Protein AF-0000000072263851 (afdb_homodimer)

Organism: Brucella abortus (strain 2308) (NCBI:txid359391)

pLDDT: mean 87.42, std 15.93, range [26.53, 98.5]

Sequence (324 aa):
MTTSDNEFPESELPENELNAAFTMGLSTAARKMRNLFDSRVRERGLTLARARVLLLLAQQRDWNQRELADALEIEHPSVVRLLDGLEKQGMIVRASVEGDRRAKRIELTEEAQAQVRQLGEITRTIRQEMLENIDRQSLETTLKVFHAISRKVEKALNGQDGMTTSDNEFPESELPENELNAAFTMGLSTAARKMRNLFDSRVRERGLTLARARVLLLLAQQRDWNQRELADALEIEHPSVVRLLDGLEKQGMIVRASVEGDRRAKRIELTEEAQAQVRQLGEITRTIRQEMLENIDRQSLETTLKVFHAISRKVEKALNGQDG

Nearest PDB structures (foldseek):
  7kfq-assembly1_A  TM=8.440E-01  e=1.028E-07  Variovorax paradoxus
  4zzl-assembly1_B  TM=8.933E-01  e=7.380E-07  Pseudomonas aeruginosa
  3vod-assembly1_A  TM=7.871E-01  e=2.929E-07  Escherichia coli K-12
  3voe-assembly1_B  TM=7.911E-01  e=3.313E-07  Escherichia coli K-12
  6pcp-assembly2_C  TM=8.462E-01  e=8.878E-07  Bordetella pertussis

Radius of gyration: 23.56 Å; Cα contacts (8 Å, |Δi|>4): 308; chains: 2; bounding box: 69×80×53 Å

Solvent-accessible surface area (backbone atoms only — not comparable to full-atom values): 18061 Å² total; per-residue (Å²): 132,80,78,74,75,76,68,70,68,85,70,72,64,53,67,70,56,44,47,50,52,37,54,51,33,42,44,49,29,32,48,47,52,49,51,52,49,35,60,59,40,42,77,71,76,36,53,58,72,55,47,53,53,47,55,56,56,66,40,98,60,90,35,34,70,66,55,49,15,61,75,69,69,49,54,64,72,57,44,50,52,50,48,53,52,37,35,76,70,52,35,34,46,80,38,71,34,88,96,31,80,83,40,48,34,54,40,68,27,80,80,28,46,62,56,43,51,51,50,51,50,52,53,50,50,52,46,50,63,48,49,55,94,56,56,67,67,57,51,53,50,34,39,52,50,26,51,53,34,40,53,46,46,49,48,58,63,53,58,65,77,104,133,81,78,76,73,75,68,69,66,85,72,73,66,53,67,71,55,44,47,48,52,36,56,50,32,43,46,50,28,31,49,46,52,49,51,52,51,35,61,60,39,41,77,71,76,37,52,58,72,54,46,52,51,47,55,57,54,67,40,98,60,91,36,34,71,65,57,49,14,59,76,67,68,50,55,64,72,58,43,50,53,50,48,54,53,37,37,75,70,52,36,35,46,78,37,71,34,87,96,31,82,85,41,50,33,55,39,69,26,79,78,27,46,63,57,45,51,51,49,50,50,51,54,50,50,51,43,50,64,49,50,55,94,56,57,66,68,55,51,52,51,34,38,52,49,26,52,52,34,41,52,44,45,50,48,59,65,53,56,66,77,105

Secondary structure (DSSP, 8-state):
--------------HHHHHHHHHHHHHHHHHHHHHHHHHHHHTTT--HHHHHHHHHHTSSS-B-HHHHHHHHT--HHHHHHHHHHHHHTTSEEEEEETTEEEEEEEEE-HHHHHHHHHHHHHHHHHHHHHTTT--HHHHHHHHHHHHHHHHHHHHHHHTT--/--------------HHHHHHHHHHHHHHHHHHHHHHHHHHHHTTT--HHHHHHHHHHTSSS-B-HHHHHHHHT--HHHHHHHHHHHHHTTSEEEEEETTEEEEEEEEE-HHHHHHHHHHHHHHHHHHHHHTTT--HHHHHHHHHHHHHHHHHHHHHHHGGG-

Structure (mmCIF, N/CA/C/O backbone):
data_AF-0000000072263851-model_v1
#
loop_
_entity.id
_entity.type
_entity.pdbx_description
1 polymer 'Bacterial regulatory protein, MarR family'
#
loop_
_atom_site.group_PDB
_atom_site.id
_atom_site.type_symbol
_atom_site.label_atom_id
_atom_site.label_alt_id
_atom_site.label_comp_id
_atom_site.label_asym_id
_atom_site.label_entity_id
_atom_site.label_seq_id
_atom_site.pdbx_PDB_ins_code
_atom_site.Cartn_x
_atom_site.Cartn_y
_atom_site.Cartn_z
_atom_site.occupancy
_atom_site.B_iso_or_equiv
_atom_site.auth_seq_id
_atom_site.auth_comp_id
_atom_site.auth_asym_id
_atom_site.auth_atom_id
_atom_site.pdbx_PDB_model_num
ATOM 1 N N . MET A 1 1 ? 49.344 -24.391 6.961 1 29.05 1 MET A N 1
ATOM 2 C CA . MET A 1 1 ? 48.031 -24.984 6.711 1 29.05 1 MET A CA 1
ATOM 3 C C . MET A 1 1 ? 47.031 -23.938 6.258 1 29.05 1 MET A C 1
ATOM 5 O O . MET A 1 1 ? 46.812 -22.938 6.941 1 29.05 1 MET A O 1
ATOM 9 N N . THR A 1 2 ? 46.812 -23.625 4.945 1 32.88 2 THR A N 1
ATOM 10 C CA . THR A 1 2 ? 46.25 -22.484 4.219 1 32.88 2 THR A CA 1
ATOM 11 C C . THR A 1 2 ? 44.75 -22.344 4.488 1 32.88 2 THR A C 1
ATOM 13 O O . THR A 1 2 ? 44 -23.266 4.238 1 32.88 2 THR A O 1
ATOM 16 N N . THR A 1 3 ? 44.375 -21.688 5.641 1 35.84 3 THR A N 1
ATOM 17 C CA . THR A 1 3 ? 43 -21.484 6.059 1 35.84 3 THR A CA 1
ATOM 18 C C . THR A 1 3 ? 42.125 -21.047 4.875 1 35.84 3 THR A C 1
ATOM 20 O O . THR A 1 3 ? 42.344 -20 4.273 1 35.84 3 THR A O 1
ATOM 23 N N . SER A 1 4 ? 41.844 -21.938 3.932 1 34.06 4 SER A N 1
ATOM 24 C CA . SER A 1 4 ? 41.062 -21.703 2.738 1 34.06 4 SER A CA 1
ATOM 25 C C . SER A 1 4 ? 39.75 -21.016 3.088 1 34.06 4 SER A C 1
ATOM 27 O O . SER A 1 4 ? 38.906 -21.578 3.791 1 34.06 4 SER A O 1
ATOM 29 N N . ASP A 1 5 ? 39.812 -19.703 3.541 1 36.06 5 ASP A N 1
ATOM 30 C CA . ASP A 1 5 ? 38.656 -18.828 3.766 1 36.06 5 ASP A CA 1
ATOM 31 C C . ASP A 1 5 ? 37.594 -19.031 2.686 1 36.06 5 ASP A C 1
ATOM 33 O O . ASP A 1 5 ? 37.75 -18.594 1.548 1 36.06 5 ASP A O 1
ATOM 37 N N . ASN A 1 6 ? 37.094 -20.172 2.395 1 36.22 6 ASN A N 1
ATOM 38 C CA . ASN A 1 6 ? 35.969 -20.469 1.507 1 36.22 6 ASN A CA 1
ATOM 39 C C . ASN A 1 6 ? 34.875 -19.391 1.606 1 36.22 6 ASN A C 1
ATOM 41 O O . ASN A 1 6 ? 34.031 -19.438 2.514 1 36.22 6 ASN A O 1
ATOM 45 N N . GLU A 1 7 ? 35.219 -18.047 1.585 1 37.12 7 GLU A N 1
ATOM 46 C CA . GLU A 1 7 ? 34.281 -16.953 1.463 1 37.12 7 GLU A CA 1
ATOM 47 C C . GLU A 1 7 ? 33.156 -17.297 0.49 1 37.12 7 GLU A C 1
ATOM 49 O O . GLU A 1 7 ? 33.375 -17.328 -0.723 1 37.12 7 GLU A O 1
ATOM 54 N N . PHE A 1 8 ? 32.438 -18.266 0.677 1 41.06 8 PHE A N 1
ATOM 55 C CA . PHE A 1 8 ? 31.203 -18.391 -0.113 1 41.06 8 PHE A CA 1
ATOM 56 C C . PHE A 1 8 ? 30.688 -17.016 -0.524 1 41.06 8 PHE A C 1
ATOM 58 O O . PHE A 1 8 ? 30.516 -16.125 0.319 1 41.06 8 PHE A O 1
ATOM 65 N N . PRO A 1 9 ? 30.984 -16.375 -1.615 1 43.09 9 PRO A N 1
ATOM 66 C CA . PRO A 1 9 ? 30.625 -15.016 -2.031 1 43.09 9 PRO A CA 1
ATOM 67 C C . PRO A 1 9 ? 29.219 -14.617 -1.597 1 43.09 9 PRO A C 1
ATOM 69 O O . PRO A 1 9 ? 28.344 -15.477 -1.453 1 43.09 9 PRO A O 1
ATOM 72 N N . GLU A 1 10 ? 28.891 -13.953 -0.515 1 46.69 10 GLU A N 1
ATOM 73 C CA . GLU A 1 10 ? 27.578 -13.422 -0.163 1 46.69 10 GLU A CA 1
ATOM 74 C C . GLU A 1 10 ? 26.672 -13.344 -1.386 1 46.69 10 GLU A C 1
ATOM 76 O O . GLU A 1 10 ? 26.844 -12.477 -2.242 1 46.69 10 GLU A O 1
ATOM 81 N N . SER A 1 11 ? 26.406 -14.367 -2.189 1 56.19 11 SER A N 1
ATOM 82 C CA . SER A 1 11 ? 25.812 -14.648 -3.498 1 56.19 11 SER A CA 1
ATOM 83 C C . SER A 1 11 ? 24.672 -13.695 -3.805 1 56.19 11 SER A C 1
ATOM 85 O O . SER A 1 11 ? 23.75 -13.547 -2.998 1 56.19 11 SER A O 1
ATOM 87 N N . GLU A 1 12 ? 24.969 -12.609 -4.496 1 75 12 GLU A N 1
ATOM 88 C CA . GLU A 1 12 ? 24.078 -11.57 -4.992 1 75 12 GLU A CA 1
ATOM 89 C C . GLU A 1 12 ? 22.797 -12.164 -5.57 1 75 12 GLU A C 1
ATOM 91 O O . GLU A 1 12 ? 22.844 -13.102 -6.367 1 75 12 GLU A O 1
ATOM 96 N N . LEU A 1 13 ? 21.703 -11.953 -4.91 1 81.81 13 LEU A N 1
ATOM 97 C CA . LEU A 1 13 ? 20.422 -12.383 -5.453 1 81.81 13 LEU A CA 1
ATOM 98 C C . LEU A 1 13 ? 20.344 -12.117 -6.953 1 81.81 13 LEU A C 1
ATOM 100 O O . LEU A 1 13 ? 20.734 -11.039 -7.414 1 81.81 13 LEU A O 1
ATOM 104 N N . PRO A 1 14 ? 19.984 -13.188 -7.613 1 91 14 PRO A N 1
ATOM 105 C CA . PRO A 1 14 ? 19.672 -12.898 -9.016 1 91 14 PRO A CA 1
ATOM 106 C C . PRO A 1 14 ? 18.734 -11.711 -9.18 1 91 14 PRO A C 1
ATOM 108 O O . PRO A 1 14 ? 17.906 -11.438 -8.305 1 91 14 PRO A O 1
ATOM 111 N N . GLU A 1 15 ? 18.938 -11.016 -10.273 1 92.5 15 GLU A N 1
ATOM 112 C CA . GLU A 1 15 ? 18.188 -9.789 -10.523 1 92.5 15 GLU A CA 1
ATOM 113 C C . GLU A 1 15 ? 16.688 -10.008 -10.359 1 92.5 15 GLU A C 1
ATOM 115 O O . GLU A 1 15 ? 16 -9.211 -9.719 1 92.5 15 GLU A O 1
ATOM 120 N N . ASN A 1 16 ? 16.203 -11.062 -10.93 1 90.75 16 ASN A N 1
ATOM 121 C CA . ASN A 1 16 ? 14.773 -11.359 -10.852 1 90.75 16 ASN A CA 1
ATOM 122 C C . ASN A 1 16 ? 14.32 -11.586 -9.414 1 90.75 16 ASN A C 1
ATOM 124 O O . ASN A 1 16 ? 13.211 -11.203 -9.039 1 90.75 16 ASN A O 1
ATOM 128 N N . GLU A 1 17 ? 15.148 -12.219 -8.672 1 91.38 17 GLU A N 1
ATOM 129 C CA . GLU A 1 17 ? 14.828 -12.461 -7.27 1 91.38 17 GLU A CA 1
ATOM 130 C C . GLU A 1 17 ? 14.875 -11.164 -6.461 1 91.38 17 GLU A C 1
ATOM 132 O O . GLU A 1 17 ? 14.047 -10.953 -5.566 1 91.38 17 GLU A O 1
ATOM 137 N N . LEU A 1 18 ? 15.898 -10.344 -6.801 1 94.69 18 LEU A N 1
ATOM 138 C CA . LEU A 1 18 ? 15.984 -9.047 -6.137 1 94.69 18 LEU A CA 1
ATOM 139 C C . LEU A 1 18 ? 14.766 -8.188 -6.453 1 94.69 18 LEU A C 1
ATOM 141 O O . LEU A 1 18 ? 14.195 -7.559 -5.559 1 94.69 18 LEU A O 1
ATOM 145 N N . ASN A 1 19 ? 14.32 -8.219 -7.719 1 95.69 19 ASN A N 1
ATOM 146 C CA . ASN A 1 19 ? 13.141 -7.465 -8.125 1 95.69 19 ASN A CA 1
ATOM 147 C C . ASN A 1 19 ? 11.898 -7.938 -7.379 1 95.69 19 ASN A C 1
ATOM 149 O O . ASN A 1 19 ? 11.078 -7.121 -6.949 1 95.69 19 ASN A O 1
ATOM 153 N N . ALA A 1 20 ? 11.836 -9.234 -7.207 1 91.44 20 ALA A N 1
ATOM 154 C CA . ALA A 1 20 ? 10.688 -9.812 -6.504 1 91.44 20 ALA A CA 1
ATOM 155 C C . ALA A 1 20 ? 10.711 -9.43 -5.027 1 91.44 20 ALA A C 1
ATOM 157 O O . ALA A 1 20 ? 9.68 -9.039 -4.469 1 91.44 20 ALA A O 1
ATOM 158 N N . ALA A 1 21 ? 11.859 -9.578 -4.449 1 91.62 21 ALA A N 1
ATOM 159 C CA . ALA A 1 21 ? 12.008 -9.211 -3.043 1 91.62 21 ALA A CA 1
ATOM 160 C C . ALA A 1 21 ? 11.688 -7.734 -2.822 1 91.62 21 ALA A C 1
ATOM 162 O O . ALA A 1 21 ? 11.047 -7.371 -1.831 1 91.62 21 ALA A O 1
ATOM 163 N N . PHE A 1 22 ? 12.117 -6.953 -3.77 1 96.44 22 PHE A N 1
ATOM 164 C CA . PHE A 1 22 ? 11.898 -5.512 -3.682 1 96.44 22 PHE A CA 1
ATOM 165 C C . PHE A 1 22 ? 10.414 -5.18 -3.709 1 96.44 22 PHE A C 1
ATOM 167 O O . PHE A 1 22 ? 9.922 -4.457 -2.844 1 96.44 22 PHE A O 1
ATOM 174 N N . THR A 1 23 ? 9.68 -5.688 -4.664 1 95.25 23 THR A N 1
ATOM 175 C CA . THR A 1 23 ? 8.266 -5.355 -4.816 1 95.25 23 THR A CA 1
ATOM 176 C C . THR A 1 23 ? 7.453 -5.906 -3.65 1 95.25 23 THR A C 1
ATOM 178 O O . THR A 1 23 ? 6.512 -5.262 -3.182 1 95.25 23 THR A O 1
ATOM 181 N N . MET A 1 24 ? 7.859 -7.059 -3.162 1 90.19 24 MET A N 1
ATOM 182 C CA . MET A 1 24 ? 7.219 -7.602 -1.968 1 90.19 24 MET A CA 1
ATOM 183 C C . MET A 1 24 ? 7.504 -6.727 -0.751 1 90.19 24 MET A C 1
ATOM 185 O O . MET A 1 24 ? 6.605 -6.441 0.04 1 90.19 24 MET A O 1
ATOM 189 N 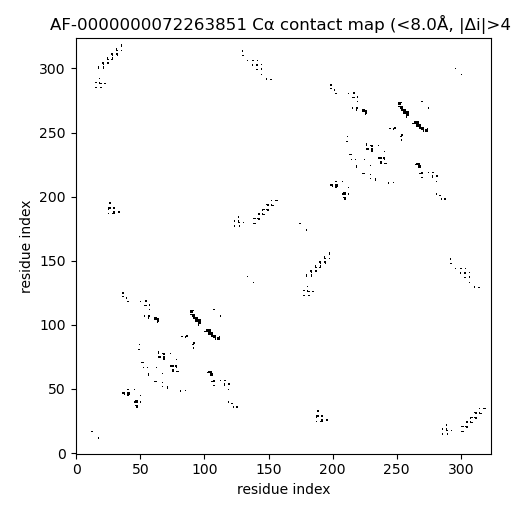N . GLY A 1 25 ? 8.75 -6.309 -0.614 1 94.06 25 GLY A N 1
ATOM 190 C CA . GLY A 1 25 ? 9.133 -5.426 0.477 1 94.06 25 GLY A CA 1
ATOM 191 C C . GLY A 1 25 ? 8.391 -4.102 0.458 1 94.06 25 GLY A C 1
ATOM 192 O O . GLY A 1 25 ? 7.945 -3.617 1.501 1 94.06 25 GLY A O 1
ATOM 193 N N . LEU A 1 26 ? 8.25 -3.533 -0.735 1 97.25 26 LEU A N 1
ATOM 194 C CA . LEU A 1 26 ? 7.52 -2.281 -0.918 1 97.25 26 LEU A CA 1
ATOM 195 C C . LEU A 1 26 ? 6.078 -2.42 -0.446 1 97.25 26 LEU A C 1
ATOM 197 O O . LEU A 1 26 ? 5.605 -1.62 0.366 1 97.25 26 LEU A O 1
ATOM 201 N N . SER A 1 27 ? 5.406 -3.416 -0.896 1 94.56 27 SER A N 1
ATOM 202 C CA . SER A 1 27 ? 4 -3.629 -0.569 1 94.56 27 SER A CA 1
ATOM 203 C C . SER A 1 27 ? 3.814 -3.916 0.917 1 94.56 27 SER A C 1
ATOM 205 O O . SER A 1 27 ? 2.887 -3.4 1.544 1 94.56 27 SER A O 1
ATOM 207 N N . THR A 1 28 ? 4.703 -4.727 1.461 1 92.25 28 THR A N 1
ATOM 208 C CA . THR A 1 28 ? 4.609 -5.102 2.867 1 92.25 28 THR A CA 1
ATOM 209 C C . THR A 1 28 ? 4.848 -3.893 3.768 1 92.25 28 THR A C 1
ATOM 211 O O . THR A 1 28 ? 4.07 -3.633 4.688 1 92.25 28 THR A O 1
ATOM 214 N N . ALA A 1 29 ? 5.914 -3.145 3.494 1 96.5 29 ALA A N 1
ATOM 215 C CA . ALA A 1 29 ? 6.234 -1.974 4.305 1 96.5 29 ALA A CA 1
ATOM 216 C C . ALA A 1 29 ? 5.105 -0.945 4.254 1 96.5 29 ALA A C 1
ATOM 218 O O . ALA A 1 29 ? 4.719 -0.385 5.281 1 96.5 29 ALA A O 1
ATOM 219 N N . ALA A 1 30 ? 4.605 -0.732 3.061 1 96.31 30 ALA A N 1
ATOM 220 C CA . ALA A 1 30 ? 3.518 0.23 2.9 1 96.31 30 ALA A CA 1
ATOM 221 C C . ALA A 1 30 ? 2.275 -0.215 3.666 1 96.31 30 ALA A C 1
ATOM 223 O O . ALA A 1 30 ? 1.619 0.597 4.32 1 96.31 30 ALA A O 1
ATOM 224 N N . ARG A 1 31 ? 1.943 -1.452 3.57 1 92.56 31 ARG A N 1
ATOM 225 C CA . ARG A 1 31 ? 0.779 -1.991 4.266 1 92.56 31 ARG A CA 1
ATOM 226 C C . ARG A 1 31 ? 0.951 -1.896 5.777 1 92.56 31 ARG A C 1
ATOM 228 O O . ARG A 1 31 ? 0.036 -1.472 6.488 1 92.56 31 ARG A O 1
ATOM 235 N N . LYS A 1 32 ? 2.078 -2.33 6.254 1 93.31 32 LYS A N 1
ATOM 236 C CA . LYS A 1 32 ? 2.338 -2.303 7.691 1 93.31 32 LYS A CA 1
ATOM 237 C C . LYS A 1 32 ? 2.297 -0.877 8.234 1 93.31 32 LYS A C 1
ATOM 239 O O . LYS A 1 32 ? 1.705 -0.623 9.281 1 93.31 32 LYS A O 1
ATOM 244 N N . MET A 1 33 ? 2.9 0.054 7.52 1 95.5 33 MET A N 1
ATOM 245 C CA . MET A 1 33 ? 2.848 1.459 7.914 1 95.5 33 MET A CA 1
ATOM 246 C C . MET A 1 33 ? 1.41 1.965 7.938 1 95.5 33 MET A C 1
ATOM 248 O O . MET A 1 33 ? 1.004 2.654 8.875 1 95.5 33 MET A O 1
ATOM 252 N N . ARG A 1 34 ? 0.698 1.635 6.922 1 93.44 34 ARG A N 1
ATOM 253 C CA . ARG A 1 34 ? -0.706 2.023 6.84 1 93.44 34 ARG A CA 1
ATOM 254 C C . ARG A 1 34 ? -1.494 1.479 8.023 1 93.44 34 ARG A C 1
ATOM 256 O O . ARG A 1 34 ? -2.281 2.203 8.641 1 93.44 34 ARG A O 1
ATOM 263 N N . ASN A 1 35 ? -1.295 0.218 8.328 1 91.62 35 ASN A N 1
ATOM 264 C CA . ASN A 1 35 ? -1.992 -0.411 9.445 1 91.62 35 ASN A CA 1
ATOM 265 C C . ASN A 1 35 ? -1.641 0.253 10.773 1 91.62 35 ASN A C 1
ATOM 267 O O . ASN A 1 35 ? -2.504 0.427 11.633 1 91.62 35 ASN A O 1
ATOM 271 N N . LEU A 1 36 ? -0.403 0.577 10.914 1 94 36 LEU A N 1
ATOM 272 C CA . LEU A 1 36 ? 0.03 1.25 12.133 1 94 36 LEU A CA 1
ATOM 273 C C . LEU A 1 36 ? -0.632 2.619 12.258 1 94 36 LEU A C 1
ATOM 275 O O . LEU A 1 36 ? -1.17 2.955 13.312 1 94 36 LEU A O 1
ATOM 279 N N . PHE A 1 37 ? -0.622 3.379 11.188 1 94 37 PHE A N 1
ATOM 280 C CA . PHE A 1 37 ? -1.281 4.68 11.195 1 94 37 PHE A CA 1
ATOM 281 C C . PHE A 1 37 ? -2.77 4.527 11.492 1 94 37 PHE A C 1
ATOM 283 O O . PHE A 1 37 ? -3.32 5.262 12.32 1 94 37 PHE A O 1
ATOM 290 N N . ASP A 1 38 ? -3.377 3.613 10.875 1 93.06 38 ASP A N 1
ATOM 291 C CA . ASP A 1 38 ? -4.801 3.354 11.07 1 93.06 38 ASP A CA 1
ATOM 292 C C . ASP A 1 38 ? -5.105 3.039 12.531 1 93.06 38 ASP A C 1
ATOM 294 O O . ASP A 1 38 ? -6.055 3.58 13.102 1 93.06 38 ASP A O 1
ATOM 298 N N . SER A 1 39 ? -4.328 2.213 13.102 1 91.56 39 SER A N 1
ATOM 299 C CA . SER A 1 39 ? -4.539 1.827 14.5 1 91.56 39 SER A CA 1
ATOM 300 C C . SER A 1 39 ? -4.469 3.039 15.422 1 91.56 39 SER A C 1
ATOM 302 O O . SER A 1 39 ? -5.234 3.135 16.391 1 91.56 39 SER A O 1
ATOM 304 N N . ARG A 1 40 ? -3.6 3.998 15.094 1 91.19 40 ARG A N 1
ATOM 305 C CA . ARG A 1 40 ? -3.406 5.164 15.953 1 91.19 40 ARG A CA 1
ATOM 306 C C . ARG A 1 40 ? -4.516 6.188 15.742 1 91.19 40 ARG A C 1
ATOM 308 O O . ARG A 1 40 ? -4.965 6.828 16.688 1 91.19 40 ARG A O 1
ATOM 315 N N . VAL A 1 41 ? -4.938 6.305 14.492 1 90.12 41 VAL A N 1
ATOM 316 C CA . VAL A 1 41 ? -5.945 7.316 14.203 1 90.12 41 VAL A CA 1
ATOM 317 C C . VAL A 1 41 ? -7.32 6.832 14.656 1 90.12 41 VAL A C 1
ATOM 319 O O . VAL A 1 41 ? -8.18 7.637 15.031 1 90.12 41 VAL A O 1
ATOM 322 N N . ARG A 1 42 ? -7.523 5.59 14.688 1 89.5 42 ARG A N 1
ATOM 323 C CA . ARG A 1 42 ? -8.781 5.012 15.156 1 89.5 42 ARG A CA 1
ATOM 324 C C . ARG A 1 42 ? -9.008 5.309 16.625 1 89.5 42 ARG A C 1
ATOM 326 O O . ARG A 1 42 ? -10.148 5.469 17.062 1 89.5 42 ARG A O 1
ATOM 333 N N . GLU A 1 43 ? -8.008 5.332 17.297 1 84.81 43 GLU A N 1
ATOM 334 C CA . GLU A 1 43 ? -8.094 5.691 18.719 1 84.81 43 GLU A CA 1
ATOM 335 C C . GLU A 1 43 ? -8.719 7.07 18.891 1 84.81 43 GLU A C 1
ATOM 337 O O . GLU A 1 43 ? -9.227 7.395 19.969 1 84.81 43 GLU A O 1
ATOM 342 N N . ARG A 1 44 ? -8.828 7.809 17.828 1 81.88 44 ARG A N 1
ATOM 343 C CA . ARG A 1 44 ? -9.352 9.164 17.891 1 81.88 44 ARG A CA 1
ATOM 344 C C . ARG A 1 44 ? -10.672 9.281 17.141 1 81.88 44 ARG A C 1
ATOM 346 O O . ARG A 1 44 ? -11.148 10.383 16.859 1 81.88 44 ARG A O 1
ATOM 353 N N . GLY A 1 45 ? -11.133 8.148 16.703 1 84.06 45 GLY A N 1
ATOM 354 C CA . GLY A 1 45 ? -12.438 8.125 16.062 1 84.06 45 GLY A CA 1
ATOM 355 C C . GLY A 1 45 ? -12.383 8.508 14.586 1 84.06 45 GLY A C 1
ATOM 356 O O . GLY A 1 45 ? -13.398 8.914 14.016 1 84.06 45 GLY A O 1
ATOM 357 N N . LEU A 1 46 ? -11.234 8.5 14.008 1 88.38 46 LEU A N 1
ATOM 358 C CA . LEU A 1 46 ? -11.078 8.852 12.602 1 88.38 46 LEU A CA 1
ATOM 359 C C . LEU A 1 46 ? -10.703 7.625 11.781 1 88.38 46 LEU A C 1
ATOM 361 O O . LEU A 1 46 ? -10.062 6.699 12.289 1 88.38 46 LEU A O 1
ATOM 365 N N . THR A 1 47 ? -11.195 7.609 10.578 1 89.69 47 THR A N 1
ATOM 366 C CA . THR A 1 47 ? -10.617 6.676 9.617 1 89.69 47 THR A CA 1
ATOM 367 C C . THR A 1 47 ? -9.32 7.23 9.039 1 89.69 47 THR A C 1
ATOM 369 O O . THR A 1 47 ? -9.086 8.438 9.078 1 89.69 47 THR A O 1
ATOM 372 N N . LEU A 1 48 ? -8.531 6.367 8.438 1 91.25 48 LEU A N 1
ATOM 373 C CA . LEU A 1 48 ? -7.297 6.801 7.797 1 91.25 48 LEU A CA 1
ATOM 374 C C . LEU A 1 48 ? -7.582 7.789 6.672 1 91.25 48 LEU A C 1
ATOM 376 O O . LEU A 1 48 ? -6.863 8.773 6.508 1 91.25 48 LEU A O 1
ATOM 380 N N . ALA A 1 49 ? -8.602 7.527 5.922 1 91.25 49 ALA A N 1
ATOM 381 C CA . ALA A 1 49 ? -8.961 8.398 4.805 1 91.25 49 ALA A CA 1
ATOM 382 C C . ALA A 1 49 ? -9.297 9.805 5.293 1 91.25 49 ALA A C 1
ATOM 384 O O . ALA A 1 49 ? -8.836 10.797 4.723 1 91.25 49 ALA A O 1
ATOM 385 N N . ARG A 1 50 ? -10.062 9.883 6.305 1 92.12 50 ARG A N 1
ATOM 386 C CA . ARG A 1 50 ? -10.438 11.172 6.875 1 92.12 50 ARG A CA 1
ATOM 387 C C . ARG A 1 50 ? -9.227 11.875 7.48 1 92.12 50 ARG A C 1
ATOM 389 O O . ARG A 1 50 ? -9.055 13.086 7.32 1 92.12 50 ARG A O 1
ATOM 396 N N . ALA A 1 51 ? -8.422 11.109 8.164 1 93.19 51 ALA A N 1
ATOM 397 C CA . ALA A 1 51 ? -7.211 11.656 8.766 1 93.19 51 ALA A CA 1
ATOM 398 C C . ALA A 1 51 ? -6.297 12.266 7.711 1 93.19 51 ALA A C 1
ATOM 400 O O . ALA A 1 51 ? -5.727 13.344 7.922 1 93.19 51 ALA A O 1
ATOM 401 N N . ARG A 1 52 ? -6.156 11.617 6.664 1 91.88 52 ARG A N 1
ATOM 402 C CA . ARG A 1 52 ? -5.293 12.102 5.594 1 91.88 52 ARG A CA 1
ATOM 403 C C . ARG A 1 52 ? -5.809 13.422 5.035 1 91.88 52 ARG A C 1
ATOM 405 O O . ARG A 1 52 ? -5.023 14.336 4.754 1 91.88 52 ARG A O 1
ATOM 412 N N . VAL A 1 53 ? -7.078 13.562 4.863 1 93.88 53 VAL A N 1
ATOM 413 C CA . VAL A 1 53 ? -7.68 14.805 4.395 1 93.88 53 VAL A CA 1
ATOM 414 C C . VAL A 1 53 ? -7.367 15.93 5.379 1 93.88 53 VAL A C 1
ATOM 416 O O . VAL A 1 53 ? -6.926 17.016 4.977 1 93.88 53 VAL A O 1
ATOM 419 N N . LEU A 1 54 ? -7.59 15.641 6.605 1 94 54 LEU A N 1
ATOM 420 C CA . LEU A 1 54 ? -7.402 16.641 7.652 1 94 54 LEU A CA 1
ATOM 421 C C . LEU A 1 54 ? -5.945 17.094 7.715 1 94 54 LEU A C 1
ATOM 423 O O . LEU A 1 54 ? -5.668 18.281 7.914 1 94 54 LEU A O 1
ATOM 427 N N . LEU A 1 55 ? -5.062 16.172 7.52 1 91.69 55 LEU A N 1
ATOM 428 C CA . LEU A 1 55 ? -3.641 16.5 7.555 1 91.69 55 LEU A CA 1
ATOM 429 C C . LEU A 1 55 ? -3.258 17.375 6.371 1 91.69 55 LEU A C 1
ATOM 431 O O . LEU A 1 55 ? -2.424 18.281 6.504 1 91.69 55 LEU A O 1
ATOM 435 N N . LEU A 1 56 ? -3.814 17.141 5.234 1 91.25 56 LEU A N 1
ATOM 436 C CA . LEU A 1 56 ? -3.58 18 4.082 1 91.25 56 LEU A CA 1
ATOM 43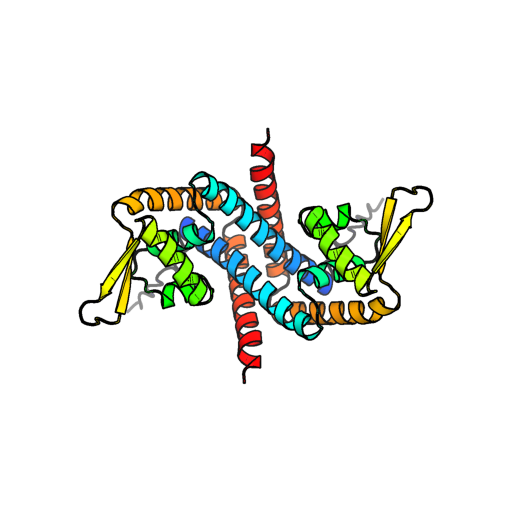7 C C . LEU A 1 56 ? -4.113 19.406 4.336 1 91.25 56 LEU A C 1
ATOM 439 O O . LEU A 1 56 ? -3.438 20.391 4.047 1 91.25 56 LEU A O 1
ATOM 443 N N . LEU A 1 57 ? -5.27 19.453 4.93 1 93.56 57 LEU A N 1
ATOM 444 C CA . LEU A 1 57 ? -5.918 20.734 5.184 1 93.56 57 LEU A CA 1
ATOM 445 C C . LEU A 1 57 ? -5.145 21.531 6.219 1 93.56 57 LEU A C 1
ATOM 447 O O . LEU A 1 57 ? -5.297 22.75 6.305 1 93.56 57 LEU A O 1
ATOM 451 N N . ALA A 1 58 ? -4.379 20.812 6.988 1 90 58 ALA A N 1
ATOM 452 C CA . ALA A 1 58 ? -3.584 21.484 8.016 1 90 58 ALA A CA 1
ATOM 453 C C . ALA A 1 58 ? -2.375 22.188 7.406 1 90 58 ALA A C 1
ATOM 455 O O . ALA A 1 58 ? -1.727 23 8.062 1 90 58 ALA A O 1
ATOM 456 N N . GLN A 1 59 ? -2.104 21.828 6.23 1 83.31 59 GLN A N 1
ATOM 457 C CA . GLN A 1 59 ? -0.998 22.484 5.547 1 83.31 59 GLN A CA 1
ATOM 458 C C . GLN A 1 59 ? -1.336 23.938 5.242 1 83.31 59 GLN A C 1
ATOM 460 O O . GLN A 1 59 ? -2.51 24.312 5.188 1 83.31 59 GLN A O 1
ATOM 465 N N . GLN A 1 60 ? -0.323 24.672 5.184 1 77.25 60 GLN A N 1
ATOM 466 C CA . GLN A 1 60 ? -0.5 26.109 4.977 1 77.25 60 GLN A CA 1
ATOM 467 C C . GLN A 1 60 ? -0.796 26.422 3.516 1 77.25 60 GLN A C 1
ATOM 469 O O . GLN A 1 60 ? -0.01 27.094 2.85 1 77.25 60 GLN A O 1
ATOM 474 N N . ARG A 1 61 ? -1.871 25.875 3.07 1 79.81 61 ARG A N 1
ATOM 475 C CA . ARG A 1 61 ? -2.326 26.219 1.729 1 79.81 61 ARG A CA 1
ATOM 476 C C . ARG A 1 61 ? -3.834 26.031 1.595 1 79.81 61 ARG A C 1
ATOM 478 O O . ARG A 1 61 ? -4.445 25.312 2.391 1 79.81 61 ARG A O 1
ATOM 485 N N . ASP A 1 62 ? -4.457 26.703 0.499 1 87.5 62 ASP A N 1
ATOM 486 C CA . ASP A 1 62 ? -5.871 26.547 0.18 1 87.5 62 ASP A CA 1
ATOM 487 C C . ASP A 1 62 ? -6.105 25.312 -0.697 1 87.5 62 ASP A C 1
ATOM 489 O O . ASP A 1 62 ? -5.371 25.078 -1.658 1 87.5 62 ASP A O 1
ATOM 493 N N . TRP A 1 63 ? -7.023 24.516 -0.219 1 93.31 63 TRP A N 1
ATOM 494 C CA . TRP A 1 63 ? -7.348 23.312 -0.968 1 93.31 63 TRP A CA 1
ATOM 495 C C . TRP A 1 63 ? -8.766 23.391 -1.533 1 93.31 63 TRP A C 1
ATOM 497 O O . TRP A 1 63 ? -9.688 23.844 -0.858 1 93.31 63 TRP A O 1
ATOM 507 N N . ASN A 1 64 ? -8.859 23.016 -2.787 1 93.38 64 ASN A N 1
ATOM 508 C CA . ASN A 1 64 ? -10.188 22.703 -3.301 1 93.38 64 ASN A CA 1
ATOM 509 C C . ASN A 1 64 ? -10.391 21.203 -3.445 1 93.38 64 ASN A C 1
ATOM 511 O O . ASN A 1 64 ? -9.461 20.422 -3.213 1 93.38 64 ASN A O 1
ATOM 515 N N . GLN A 1 65 ? -11.625 20.844 -3.736 1 94.12 65 GLN A N 1
ATOM 516 C CA . GLN A 1 65 ? -11.977 19.422 -3.762 1 94.12 65 GLN A CA 1
ATOM 517 C C . GLN A 1 65 ? -11.133 18.672 -4.789 1 94.12 65 GLN A C 1
ATOM 519 O O . GLN A 1 65 ? -10.664 17.562 -4.516 1 94.12 65 GLN A O 1
ATOM 524 N N . ARG A 1 66 ? -10.875 19.266 -5.875 1 93.44 66 ARG A N 1
ATOM 525 C CA . ARG A 1 66 ? -10.102 18.641 -6.938 1 93.44 66 ARG A CA 1
ATOM 526 C C . ARG A 1 66 ? -8.656 18.422 -6.52 1 93.44 66 ARG A C 1
ATOM 528 O O . ARG A 1 66 ? -8.086 17.359 -6.727 1 93.44 66 ARG A O 1
ATOM 535 N N . GLU A 1 67 ? -8.133 19.422 -5.98 1 92.69 67 GLU A N 1
ATOM 536 C CA . GLU A 1 67 ? -6.75 19.359 -5.512 1 92.69 67 GLU A CA 1
ATOM 537 C C . GLU A 1 67 ? -6.586 18.297 -4.43 1 92.69 67 GLU A C 1
ATOM 539 O O . GLU A 1 67 ? -5.578 17.578 -4.395 1 92.69 67 GLU A O 1
ATOM 544 N N . LEU A 1 68 ? -7.527 18.203 -3.547 1 93.81 68 LEU A N 1
ATOM 545 C CA . LEU A 1 68 ? -7.484 17.188 -2.498 1 93.81 68 LEU A CA 1
ATOM 546 C C . LEU A 1 68 ? -7.559 15.789 -3.092 1 93.81 68 LEU A C 1
ATOM 548 O O . LEU A 1 68 ? -6.805 14.898 -2.688 1 93.81 68 LEU A O 1
ATOM 552 N N . ALA A 1 69 ? -8.43 15.602 -4.066 1 93.44 69 ALA A N 1
ATOM 553 C CA . ALA A 1 69 ? -8.547 14.305 -4.734 1 93.44 69 ALA A CA 1
ATOM 554 C C . ALA A 1 69 ? -7.234 13.906 -5.395 1 93.44 69 ALA A C 1
ATOM 556 O O . ALA A 1 69 ? -6.789 12.766 -5.262 1 93.44 69 ALA A O 1
ATOM 557 N N . ASP A 1 70 ? -6.586 14.867 -6.027 1 87.69 70 ASP A N 1
ATOM 558 C CA . ASP A 1 70 ? -5.312 14.633 -6.699 1 87.69 70 ASP A CA 1
ATOM 559 C C . ASP A 1 70 ? -4.223 14.258 -5.695 1 87.69 70 ASP A C 1
ATOM 561 O O . ASP A 1 70 ? -3.482 13.297 -5.898 1 87.69 70 ASP A O 1
ATOM 565 N N . ALA A 1 71 ? -4.199 15.023 -4.621 1 85.56 71 ALA A N 1
ATOM 566 C CA . ALA A 1 71 ? -3.18 14.797 -3.602 1 85.56 71 ALA A CA 1
ATOM 567 C C . ALA A 1 71 ? -3.367 13.445 -2.926 1 85.56 71 ALA A C 1
ATOM 569 O O . ALA A 1 71 ? -2.391 12.789 -2.551 1 85.56 71 ALA A O 1
ATOM 570 N N . LEU A 1 72 ? -4.59 13.008 -2.787 1 88.19 72 LEU A N 1
ATOM 571 C CA . LEU A 1 72 ? -4.91 11.742 -2.129 1 88.19 72 LEU A CA 1
ATOM 572 C C . LEU A 1 72 ? -4.922 10.594 -3.135 1 88.19 72 LEU A C 1
ATOM 574 O O . LEU A 1 72 ? -4.984 9.422 -2.746 1 88.19 72 LEU A O 1
ATOM 578 N N . GLU A 1 73 ? -4.906 11.016 -4.406 1 81.81 73 GLU A N 1
ATOM 579 C CA . GLU A 1 73 ? -4.949 10.039 -5.492 1 81.81 73 GLU A CA 1
ATOM 580 C C . GLU A 1 73 ? -6.195 9.164 -5.402 1 81.81 73 GLU A C 1
ATOM 582 O O . GLU A 1 73 ? -6.105 7.938 -5.473 1 81.81 73 GLU A O 1
ATOM 587 N N . ILE A 1 74 ? -7.277 9.781 -5.227 1 87.12 74 ILE A N 1
ATOM 588 C CA . ILE A 1 74 ? -8.562 9.102 -5.207 1 87.12 74 ILE A CA 1
ATOM 589 C C . ILE A 1 74 ? -9.531 9.789 -6.172 1 87.12 74 ILE A C 1
ATOM 591 O O . ILE A 1 74 ? -9.258 10.891 -6.645 1 87.12 74 ILE A O 1
ATOM 595 N N . GLU A 1 75 ? -10.609 9.062 -6.48 1 90.19 75 GLU A N 1
ATOM 596 C CA . GLU A 1 75 ? -11.609 9.578 -7.402 1 90.19 75 GLU A CA 1
ATOM 597 C C . GLU A 1 75 ? -12.445 10.688 -6.754 1 90.19 75 GLU A C 1
ATOM 599 O O . GLU A 1 75 ? -12.656 10.672 -5.539 1 90.19 75 GLU A O 1
ATOM 604 N N . HIS A 1 76 ? -12.945 11.516 -7.586 1 93.5 76 HIS A N 1
ATOM 605 C CA . HIS A 1 76 ? -13.688 12.695 -7.133 1 93.5 76 HIS A CA 1
ATOM 606 C C . HIS A 1 76 ? -14.883 12.289 -6.277 1 93.5 76 HIS A C 1
ATOM 608 O O . HIS A 1 76 ? -15.109 12.867 -5.207 1 93.5 76 HIS A O 1
ATOM 614 N N . PRO A 1 77 ? -15.625 11.289 -6.66 1 94.44 77 PRO A N 1
ATOM 615 C CA . PRO A 1 77 ? -16.75 10.906 -5.812 1 94.44 77 PRO A CA 1
ATOM 616 C C . PRO A 1 77 ? -16.328 10.484 -4.41 1 94.44 77 PRO A C 1
ATOM 618 O O . PRO A 1 77 ? -17.062 10.711 -3.443 1 94.44 77 PRO A O 1
ATOM 621 N N . SER A 1 78 ? -15.164 9.906 -4.297 1 94.38 78 SER A N 1
ATOM 622 C CA . SER A 1 78 ? -14.648 9.445 -3.012 1 94.38 78 SER A CA 1
ATOM 623 C C . SER A 1 78 ? -14.289 10.617 -2.107 1 94.38 78 SER A C 1
ATOM 625 O O . SER A 1 78 ? -14.562 10.594 -0.906 1 94.38 78 SER A O 1
ATOM 627 N N . VAL A 1 79 ? -13.68 11.609 -2.73 1 95.44 79 VAL A N 1
ATOM 628 C CA . VAL A 1 79 ? -13.297 12.766 -1.929 1 95.44 79 VAL A CA 1
ATOM 629 C C . VAL A 1 79 ? -14.547 13.516 -1.467 1 95.44 79 VAL A C 1
ATOM 631 O O . VAL A 1 79 ? -14.602 14.016 -0.341 1 95.44 79 VAL A O 1
ATOM 634 N N . VAL A 1 80 ? -15.57 13.562 -2.307 1 96.06 80 VAL A N 1
ATOM 635 C CA . VAL A 1 80 ? -16.828 14.219 -1.955 1 96.06 80 VAL A CA 1
ATOM 636 C C . VAL A 1 80 ? -17.438 13.547 -0.726 1 96.06 80 VAL A C 1
ATOM 638 O O . VAL A 1 80 ? -17.812 14.219 0.231 1 96.06 80 VAL A O 1
ATOM 641 N N . ARG A 1 81 ? -17.391 12.289 -0.77 1 96.19 81 ARG A N 1
ATOM 642 C CA . ARG A 1 81 ? -17.953 11.531 0.345 1 96.19 81 ARG A CA 1
ATOM 643 C C . ARG A 1 81 ? -17.172 11.789 1.628 1 96.19 81 ARG A C 1
ATOM 645 O O . ARG A 1 81 ? -17.766 11.938 2.701 1 96.19 81 ARG A O 1
ATOM 652 N N . LEU A 1 82 ? -15.922 11.836 1.56 1 95.5 82 LEU A N 1
ATOM 653 C CA . LEU A 1 82 ? -15.07 12.109 2.709 1 95.5 82 LEU A CA 1
ATOM 654 C C . LEU A 1 82 ? -15.344 13.5 3.271 1 95.5 82 LEU A C 1
ATOM 656 O O . LEU A 1 82 ? -15.492 13.664 4.484 1 95.5 82 LEU A O 1
ATOM 660 N N . LEU A 1 83 ? -15.461 14.414 2.389 1 96.62 83 LEU A N 1
ATOM 661 C CA . LEU A 1 83 ? -15.672 15.797 2.801 1 96.62 83 LEU A CA 1
ATOM 662 C C . LEU A 1 83 ? -17.062 15.984 3.395 1 96.62 83 LEU A C 1
ATOM 664 O O . LEU A 1 83 ? -17.234 16.703 4.383 1 96.62 83 LEU A O 1
ATOM 668 N N . ASP A 1 84 ? -18.062 15.336 2.75 1 96.94 84 ASP A N 1
ATOM 669 C CA . ASP A 1 84 ? -19.422 15.391 3.281 1 96.94 84 ASP A CA 1
ATOM 670 C C . ASP A 1 84 ? -19.469 14.891 4.723 1 96.94 84 ASP A C 1
ATOM 672 O O . ASP A 1 84 ? -20.094 15.516 5.582 1 96.94 84 ASP A O 1
ATOM 676 N N . GLY A 1 85 ? -18.781 13.875 4.922 1 95.12 85 GLY A N 1
ATOM 677 C CA . GLY A 1 85 ? -18.719 13.312 6.266 1 95.12 85 GLY A CA 1
ATOM 678 C C . GLY A 1 85 ? -18.047 14.234 7.266 1 95.12 85 GLY A C 1
ATOM 679 O O . GLY A 1 85 ? -18.547 14.414 8.383 1 95.12 85 GLY A O 1
ATOM 680 N N . LEU A 1 86 ? -16.938 14.82 6.93 1 95.62 86 LEU A N 1
ATOM 681 C CA . LEU A 1 86 ? -16.188 15.719 7.801 1 95.62 86 LEU A CA 1
ATOM 682 C C . LEU A 1 86 ? -16.984 17 8.07 1 95.62 86 LEU A C 1
ATOM 684 O O . LEU A 1 86 ? -16.922 17.547 9.172 1 95.62 86 LEU A O 1
ATOM 688 N N . GLU A 1 87 ? -17.672 17.422 7.086 1 96.5 87 GLU A N 1
ATOM 689 C CA . GLU A 1 87 ? -18.5 18.609 7.242 1 96.5 87 GLU A CA 1
ATOM 690 C C . GLU A 1 87 ? -19.672 18.359 8.195 1 96.5 87 GLU A C 1
ATOM 692 O O . GLU A 1 87 ? -19.969 19.188 9.055 1 96.5 87 GLU A O 1
ATOM 697 N N . LYS A 1 88 ? -20.266 17.219 8.016 1 95.56 88 LYS A N 1
ATOM 698 C CA . LYS A 1 88 ? -21.359 16.828 8.898 1 95.56 88 LYS A CA 1
ATOM 699 C C . LYS A 1 88 ? -20.891 16.75 10.352 1 95.56 88 LYS A C 1
ATOM 701 O O . LYS A 1 88 ? -21.641 17.062 11.266 1 95.56 88 LYS A O 1
ATOM 706 N N . GLN A 1 89 ? -19.641 16.484 10.555 1 93.25 89 GLN A N 1
ATOM 707 C CA . GLN A 1 89 ? -19.062 16.344 11.891 1 93.25 89 GLN A CA 1
ATOM 708 C C . GLN A 1 89 ? -18.547 17.688 12.406 1 93.25 89 GLN A C 1
ATOM 710 O O . GLN A 1 89 ? -18 17.766 13.508 1 93.25 89 GLN A O 1
ATOM 715 N N . GLY A 1 90 ? -18.656 18.688 11.539 1 94.5 90 GLY A N 1
ATOM 716 C CA . GLY A 1 90 ? -18.25 20.031 11.945 1 94.5 90 GLY A CA 1
ATOM 717 C C . GLY A 1 90 ? -16.75 20.234 11.906 1 94.5 90 GLY A C 1
ATOM 718 O O . GLY A 1 90 ? -16.219 21.141 12.555 1 94.5 90 GLY A O 1
ATOM 719 N N . MET A 1 91 ? -16.016 19.453 11.18 1 94.88 91 MET A N 1
ATOM 720 C CA . MET A 1 91 ? -14.547 19.516 11.148 1 94.88 91 MET A CA 1
ATOM 721 C C . MET A 1 91 ? -14.078 20.469 10.047 1 94.88 91 MET A C 1
ATOM 723 O O . MET A 1 91 ? -13 21.062 10.156 1 94.88 91 MET A O 1
ATOM 727 N N . ILE A 1 92 ? -14.914 20.531 9.016 1 96.62 92 ILE A N 1
ATOM 728 C CA . ILE A 1 92 ? -14.523 21.391 7.902 1 96.62 92 ILE A CA 1
ATOM 729 C C . ILE A 1 92 ? -15.719 22.234 7.453 1 96.62 92 ILE A C 1
ATOM 731 O O . ILE A 1 92 ? -16.859 21.953 7.848 1 96.62 92 ILE A O 1
ATOM 735 N N . VAL A 1 93 ? -15.438 23.25 6.707 1 96 93 VAL A N 1
ATOM 736 C CA . VAL A 1 93 ? -16.438 24.062 6.016 1 96 93 VAL A CA 1
ATOM 737 C C . VAL A 1 93 ? -15.977 24.344 4.59 1 96 93 VAL A C 1
ATOM 739 O O . VAL A 1 93 ? -14.781 24.422 4.32 1 96 93 VAL A O 1
ATOM 742 N N . ARG A 1 94 ? -16.938 24.344 3.672 1 94.5 94 ARG A N 1
ATOM 743 C CA . ARG A 1 94 ? -16.672 24.781 2.305 1 94.5 94 ARG A CA 1
ATOM 744 C C . ARG A 1 94 ? -16.969 26.266 2.135 1 94.5 94 ARG A C 1
ATOM 746 O O . ARG A 1 94 ? -18.125 26.688 2.256 1 94.5 94 ARG A O 1
ATOM 753 N N . ALA A 1 95 ? -15.883 26.938 1.924 1 91.25 95 ALA A N 1
ATOM 754 C CA . ALA A 1 95 ? -16.031 28.391 1.851 1 91.25 95 ALA A CA 1
ATOM 755 C C . ALA A 1 95 ? -15.906 28.891 0.409 1 91.25 95 ALA A C 1
ATOM 757 O O . ALA A 1 95 ? -15.141 28.328 -0.38 1 91.25 95 ALA A O 1
ATOM 758 N N . SER A 1 96 ? -16.688 29.875 0.047 1 87.5 96 SER A N 1
ATOM 759 C CA . SER A 1 96 ? -16.625 30.484 -1.278 1 87.5 96 SER A CA 1
ATOM 760 C C . SER A 1 96 ? -15.352 31.312 -1.452 1 87.5 96 SER A C 1
ATOM 762 O O . SER A 1 96 ? -14.828 31.859 -0.485 1 87.5 96 SER A O 1
ATOM 764 N N . VAL A 1 97 ? -14.836 31.219 -2.705 1 83.06 97 VAL A N 1
ATOM 765 C CA . VAL A 1 97 ? -13.656 32 -3.047 1 83.06 97 VAL A CA 1
ATOM 766 C C . VAL A 1 97 ? -14.086 33.375 -3.588 1 83.06 97 VAL A C 1
ATOM 768 O O . VAL A 1 97 ? -14.984 33.469 -4.426 1 83.06 97 VAL A O 1
ATOM 771 N N . GLU A 1 98 ? -13.453 34.281 -2.93 1 81.06 98 GLU A N 1
ATOM 772 C CA . GLU A 1 98 ? -13.766 35.625 -3.398 1 81.06 98 GLU A CA 1
ATOM 773 C C . GLU A 1 98 ? -13.508 35.75 -4.898 1 81.06 98 GLU A C 1
ATOM 775 O O . GLU A 1 98 ? -12.445 35.375 -5.387 1 81.06 98 GLU A O 1
ATOM 780 N N . GLY A 1 99 ? -14.508 36.219 -5.59 1 82.75 99 GLY A N 1
ATOM 781 C CA . GLY A 1 99 ? -14.344 36.469 -7.016 1 82.75 99 GLY A CA 1
ATOM 782 C C . GLY A 1 99 ? -14.711 35.281 -7.867 1 82.75 99 GLY A C 1
ATOM 783 O O . GLY A 1 99 ? -14.727 35.344 -9.094 1 82.75 99 GLY A O 1
ATOM 784 N N . ASP A 1 100 ? -14.711 34.188 -7.164 1 76.38 100 ASP A N 1
ATOM 785 C CA . ASP A 1 100 ? -15.117 33 -7.891 1 76.38 100 ASP A CA 1
ATOM 786 C C . ASP A 1 100 ? -16.125 32.188 -7.086 1 76.38 100 ASP A C 1
ATOM 788 O O . ASP A 1 100 ? -15.75 31.312 -6.301 1 76.38 100 ASP A O 1
ATOM 792 N N . ARG A 1 101 ? -17.359 32.594 -7.379 1 73.62 101 ARG A N 1
ATOM 793 C CA . ARG A 1 101 ? -18.438 31.969 -6.609 1 73.62 101 ARG A CA 1
ATOM 794 C C . ARG A 1 101 ? -18.469 30.469 -6.812 1 73.62 101 ARG A C 1
ATOM 796 O O . ARG A 1 101 ? -18.953 29.734 -5.953 1 73.62 101 ARG A O 1
ATOM 803 N N . ARG A 1 102 ? -17.828 30 -7.895 1 74.75 102 ARG A N 1
ATOM 804 C CA . ARG A 1 102 ? -17.922 28.578 -8.203 1 74.75 102 ARG A CA 1
ATOM 805 C C . ARG A 1 102 ? -16.797 27.797 -7.531 1 74.75 102 ARG A C 1
ATOM 807 O O . ARG A 1 102 ? -16.906 26.578 -7.344 1 74.75 102 ARG A O 1
ATOM 814 N N . ALA A 1 103 ? -15.914 28.641 -7.195 1 82.31 103 ALA A N 1
ATOM 815 C CA . ALA A 1 103 ? -14.789 27.969 -6.555 1 82.31 103 ALA A CA 1
ATOM 816 C C . ALA A 1 103 ? -14.984 27.891 -5.043 1 82.31 103 ALA A C 1
ATOM 818 O O . ALA A 1 103 ? -15.438 28.844 -4.418 1 82.31 103 ALA A O 1
ATOM 819 N N . LYS A 1 104 ? -14.914 26.641 -4.555 1 89.69 104 LYS A N 1
ATOM 820 C CA . LYS A 1 104 ? -15.016 26.438 -3.111 1 89.69 104 LYS A CA 1
ATOM 821 C C . LYS A 1 104 ? -13.68 25.969 -2.527 1 89.69 104 LYS A C 1
ATOM 823 O O . LYS A 1 104 ? -12.984 25.156 -3.137 1 89.69 104 LYS A O 1
ATOM 828 N N . ARG A 1 105 ? -13.352 26.641 -1.438 1 93.88 105 ARG A N 1
ATOM 829 C CA . ARG A 1 105 ? -12.188 26.188 -0.679 1 93.88 105 ARG A CA 1
ATOM 830 C C . ARG A 1 105 ? -12.617 25.422 0.564 1 93.88 105 ARG A C 1
ATOM 832 O O . ARG A 1 105 ? -13.664 25.703 1.146 1 93.88 105 ARG A O 1
ATOM 839 N N . ILE A 1 106 ? -11.789 24.484 0.949 1 96.38 106 ILE A N 1
ATOM 840 C CA . ILE A 1 106 ? -12.078 23.672 2.121 1 96.38 106 ILE A CA 1
ATOM 841 C C . ILE A 1 106 ? -11.227 24.141 3.299 1 96.38 106 ILE A C 1
ATOM 843 O O . ILE A 1 106 ? -10.008 24.25 3.186 1 96.38 106 ILE A O 1
ATOM 847 N N . GLU A 1 107 ? -11.914 24.453 4.383 1 94.69 107 GLU A N 1
ATOM 848 C CA . GLU A 1 107 ? -11.211 24.969 5.551 1 94.69 107 GLU A CA 1
ATOM 849 C C . GLU A 1 107 ? -11.539 24.156 6.801 1 94.69 107 GLU A C 1
ATOM 851 O O . GLU A 1 107 ? -12.656 23.688 6.961 1 94.69 107 GLU A O 1
ATOM 856 N N . LEU A 1 108 ? -10.539 24.094 7.66 1 95.94 108 LEU A N 1
ATOM 857 C CA . LEU A 1 108 ? -10.789 23.531 8.984 1 95.94 108 LEU A CA 1
ATOM 858 C C . LEU A 1 108 ? -11.594 24.5 9.844 1 95.94 108 LEU A C 1
ATOM 860 O O . LEU A 1 108 ? -11.367 25.703 9.812 1 95.94 108 LEU A O 1
ATOM 864 N N . THR A 1 109 ? -12.531 23.906 10.602 1 95.5 109 THR A N 1
ATOM 865 C CA . THR A 1 109 ? -13.188 24.734 11.602 1 95.5 109 THR A CA 1
ATOM 866 C C . THR A 1 109 ? -12.25 25.016 12.773 1 95.5 109 THR A C 1
ATOM 868 O O . THR A 1 109 ? -11.242 24.328 12.953 1 95.5 109 THR A O 1
ATOM 871 N N . GLU A 1 110 ? -12.594 26.062 13.5 1 93.62 110 GLU A N 1
ATOM 872 C CA . GLU A 1 110 ? -11.812 26.391 14.695 1 93.62 110 GLU A CA 1
ATOM 873 C C . GLU A 1 110 ? -11.766 25.203 15.664 1 93.62 110 GLU A C 1
ATOM 875 O O . GLU A 1 110 ? -10.719 24.922 16.25 1 93.62 110 GLU A O 1
ATOM 880 N N . GLU A 1 111 ? -12.891 24.531 15.719 1 90.62 111 GLU A N 1
ATOM 881 C CA . GLU A 1 111 ? -13.008 23.375 16.609 1 90.62 111 GLU A CA 1
ATOM 882 C C . GLU A 1 111 ? -12.125 22.234 16.156 1 90.62 111 GLU A C 1
ATOM 884 O O . GLU A 1 111 ? -11.578 21.484 16.984 1 90.62 111 GLU A O 1
ATOM 889 N N . ALA A 1 112 ? -11.867 22.172 14.875 1 93.56 112 ALA A N 1
ATOM 890 C CA . ALA A 1 112 ? -11.125 21.031 14.32 1 93.56 112 ALA A CA 1
ATOM 891 C C . ALA A 1 112 ? -9.617 21.281 14.398 1 93.56 112 ALA A C 1
ATOM 893 O O . ALA A 1 112 ? -8.828 20.328 14.32 1 93.56 112 ALA A O 1
ATOM 894 N N . GLN A 1 113 ? -9.266 22.531 14.547 1 93.12 113 GLN A N 1
ATOM 895 C CA . GLN A 1 113 ? -7.852 22.906 14.469 1 93.12 113 GLN A CA 1
ATOM 896 C C . GLN A 1 113 ? -7.035 22.188 15.539 1 93.12 113 GLN A C 1
ATOM 898 O O . GLN A 1 113 ? -5.965 21.641 15.25 1 93.12 113 GLN A O 1
ATOM 903 N N . ALA A 1 114 ? -7.527 22.172 16.75 1 91.12 114 ALA A N 1
ATOM 904 C CA . ALA A 1 114 ? -6.812 21.531 17.844 1 91.12 114 ALA A CA 1
ATOM 905 C C . ALA A 1 114 ? -6.672 20.031 17.609 1 91.12 114 ALA A C 1
ATOM 907 O O . ALA A 1 114 ? -5.605 19.453 17.828 1 91.12 114 ALA A O 1
ATOM 908 N N . GLN A 1 115 ? -7.707 19.422 17.109 1 90.38 115 GLN A N 1
ATOM 909 C CA . GLN A 1 115 ? -7.695 18 16.828 1 90.38 115 GLN A CA 1
ATOM 910 C C . GLN A 1 115 ? -6.719 17.656 15.703 1 90.38 115 GLN A C 1
ATOM 912 O O . GLN A 1 115 ? -6 16.656 15.773 1 90.38 115 GLN A O 1
ATOM 917 N N . VAL A 1 116 ? -6.652 18.5 14.766 1 93.19 116 VAL A N 1
ATOM 918 C CA . VAL A 1 116 ? -5.797 18.25 13.609 1 93.19 116 VAL A CA 1
ATOM 919 C C . VAL A 1 116 ? -4.336 18.469 14 1 93.19 116 VAL A C 1
ATOM 921 O O . VAL A 1 116 ? -3.449 17.75 13.516 1 93.19 116 VAL A O 1
ATOM 924 N N . ARG A 1 117 ? -4.129 19.406 14.867 1 92.19 117 ARG A N 1
ATOM 925 C CA . ARG A 1 117 ? -2.775 19.594 15.391 1 92.19 117 ARG A CA 1
ATOM 926 C C . ARG A 1 117 ? -2.301 18.359 16.125 1 92.19 117 ARG A C 1
ATOM 928 O O . ARG A 1 117 ? -1.156 17.922 15.969 1 92.19 117 ARG A O 1
ATOM 935 N N . GLN A 1 118 ? -3.174 17.781 16.922 1 92.12 118 GLN A N 1
ATOM 936 C CA . GLN A 1 118 ? -2.852 16.562 17.641 1 92.12 118 GLN A CA 1
ATOM 937 C C . GLN A 1 118 ? -2.6 15.406 16.672 1 92.12 118 GLN A C 1
ATOM 939 O O . GLN A 1 118 ? -1.679 14.609 16.859 1 92.12 118 GLN A O 1
ATOM 944 N N . LEU A 1 119 ? -3.363 15.352 15.68 1 92.88 119 LEU A N 1
ATOM 945 C CA . LEU A 1 119 ? -3.189 14.344 14.641 1 92.88 119 LEU A CA 1
ATOM 946 C C . LEU A 1 119 ? -1.829 14.484 13.969 1 92.88 119 LEU A C 1
ATOM 948 O O . LEU A 1 119 ? -1.146 13.484 13.727 1 92.88 119 LEU A O 1
ATOM 952 N N . GLY A 1 120 ? -1.456 15.688 13.672 1 92.94 120 GLY A N 1
ATOM 953 C CA . GLY A 1 120 ? -0.148 15.961 13.094 1 92.94 120 GLY A CA 1
ATOM 954 C C . GLY A 1 120 ? 0.997 15.5 13.977 1 92.94 120 GLY A C 1
ATOM 955 O O . GLY A 1 120 ? 1.98 14.938 13.484 1 92.94 120 GLY A O 1
ATOM 956 N N . GLU A 1 121 ? 0.827 15.734 15.242 1 92.94 121 GLU A N 1
ATOM 957 C CA . GLU A 1 121 ? 1.852 15.328 16.203 1 92.94 121 GLU A CA 1
ATOM 958 C C . GLU A 1 121 ? 1.962 13.805 16.281 1 92.94 121 GLU A C 1
ATOM 960 O O . GLU A 1 121 ? 3.066 13.266 16.359 1 92.94 121 GLU A O 1
ATOM 965 N N . ILE A 1 122 ? 0.864 13.18 16.266 1 91.75 122 ILE A N 1
ATOM 966 C CA . ILE A 1 122 ? 0.837 11.719 16.312 1 91.75 122 ILE A CA 1
ATOM 967 C C . ILE A 1 122 ? 1.534 11.156 15.07 1 91.75 122 ILE A C 1
ATOM 969 O O . ILE A 1 122 ? 2.383 10.266 15.188 1 91.75 122 ILE A O 1
ATOM 973 N N . THR A 1 123 ? 1.218 11.711 13.945 1 93.38 123 THR A N 1
ATOM 974 C CA . THR A 1 123 ? 1.802 11.258 12.688 1 93.38 123 THR A CA 1
ATOM 975 C C . THR A 1 123 ? 3.309 11.5 12.672 1 93.38 123 THR A C 1
ATOM 977 O O . THR A 1 123 ? 4.078 10.625 12.266 1 93.38 123 THR A O 1
ATOM 980 N N . ARG A 1 124 ? 3.68 12.633 13.156 1 94 124 ARG A N 1
ATOM 981 C CA . ARG A 1 124 ? 5.098 12.961 13.242 1 94 124 ARG A CA 1
ATOM 982 C C . ARG A 1 124 ? 5.836 11.984 14.148 1 94 124 ARG A C 1
ATOM 984 O O . ARG A 1 124 ? 6.926 11.523 13.812 1 94 124 ARG A O 1
ATOM 991 N N . THR A 1 125 ? 5.25 11.672 15.266 1 94.75 125 THR A N 1
ATOM 992 C CA . THR A 1 125 ? 5.859 10.773 16.234 1 94.75 125 THR A CA 1
ATOM 993 C C . THR A 1 125 ? 6.004 9.367 15.664 1 94.75 125 THR A C 1
ATOM 995 O O . THR A 1 125 ? 7.051 8.734 15.82 1 94.75 125 THR A O 1
ATOM 998 N N . ILE A 1 126 ? 4.992 8.898 14.984 1 95.06 126 ILE A N 1
ATOM 999 C CA . ILE A 1 126 ? 5.043 7.582 14.367 1 95.06 126 ILE A CA 1
ATOM 1000 C C . ILE A 1 126 ? 6.184 7.531 13.352 1 95.06 126 ILE A C 1
ATOM 1002 O O . ILE A 1 126 ? 6.98 6.59 13.352 1 95.06 126 ILE A O 1
ATOM 1006 N N . ARG A 1 127 ? 6.27 8.547 12.477 1 96.25 127 ARG A N 1
ATOM 1007 C CA . ARG A 1 127 ? 7.32 8.602 11.469 1 96.25 127 ARG A CA 1
ATOM 1008 C C . ARG A 1 127 ? 8.703 8.594 12.109 1 96.25 127 ARG A C 1
ATOM 1010 O O . ARG A 1 127 ? 9.586 7.852 11.688 1 96.25 127 ARG A O 1
ATOM 1017 N N . GLN A 1 128 ? 8.812 9.398 13.117 1 96.12 128 GLN A N 1
ATOM 1018 C CA . GLN A 1 128 ? 10.094 9.5 13.812 1 96.12 128 GLN A CA 1
ATOM 1019 C C . GLN A 1 128 ? 10.492 8.148 14.406 1 96.12 128 GLN A C 1
ATOM 1021 O O . GLN A 1 128 ? 11.641 7.719 14.266 1 96.12 128 GLN A O 1
ATOM 1026 N N . GLU A 1 129 ? 9.594 7.473 15.047 1 96.25 129 GLU A N 1
ATOM 1027 C CA . GLU A 1 129 ? 9.867 6.195 15.695 1 96.25 129 GLU A CA 1
ATOM 1028 C C . GLU A 1 129 ? 10.188 5.109 14.672 1 96.25 129 GLU A C 1
ATOM 1030 O O . GLU A 1 129 ? 11.125 4.332 14.852 1 96.25 129 GLU A O 1
ATOM 1035 N N . MET A 1 130 ? 9.469 5.074 13.609 1 97.12 130 MET A N 1
ATOM 1036 C CA . MET A 1 130 ? 9.594 3.992 12.641 1 97.12 130 MET A CA 1
ATOM 1037 C C . MET A 1 130 ? 10.828 4.191 11.758 1 97.12 130 MET A C 1
ATOM 1039 O O . MET A 1 130 ? 11.359 3.234 11.195 1 97.12 130 MET A O 1
ATOM 1043 N N . LEU A 1 131 ? 11.266 5.445 11.609 1 97.81 131 LEU A N 1
ATOM 1044 C CA . LEU A 1 131 ? 12.406 5.715 10.742 1 97.81 131 LEU A CA 1
ATOM 1045 C C . LEU A 1 131 ? 13.664 5.977 11.57 1 97.81 131 LEU A C 1
ATOM 1047 O O . LEU A 1 131 ? 14.719 6.277 11.016 1 97.81 131 LEU A O 1
ATOM 1051 N N . GLU A 1 132 ? 13.492 5.777 12.828 1 95.5 132 GLU A N 1
ATOM 1052 C CA . GLU A 1 132 ? 14.625 5.961 13.734 1 95.5 132 GLU A CA 1
ATOM 1053 C C . GLU A 1 132 ? 15.766 5.008 13.391 1 95.5 132 GLU A C 1
ATOM 1055 O O . GLU A 1 132 ? 15.531 3.85 13.039 1 95.5 132 GLU A O 1
ATOM 1060 N N . ASN A 1 133 ? 17.031 5.453 13.383 1 95.5 133 ASN A N 1
ATOM 1061 C CA . ASN A 1 133 ? 18.25 4.691 13.18 1 95.5 133 ASN A CA 1
ATOM 1062 C C . ASN A 1 133 ? 18.422 4.273 11.727 1 95.5 133 ASN A C 1
ATOM 1064 O O . ASN A 1 133 ? 19.203 3.369 11.422 1 95.5 133 ASN A O 1
ATOM 1068 N N . ILE A 1 134 ? 17.625 4.738 10.875 1 97.31 134 ILE A N 1
ATOM 1069 C CA . ILE A 1 134 ? 17.906 4.672 9.445 1 97.31 134 ILE A CA 1
ATOM 1070 C C . ILE A 1 134 ? 18.625 5.945 9.008 1 97.31 134 ILE A C 1
ATOM 1072 O O . ILE A 1 134 ? 18.125 7.055 9.219 1 97.31 134 ILE A O 1
ATOM 1076 N N . ASP A 1 135 ? 19.766 5.773 8.508 1 96.62 135 ASP A N 1
ATOM 1077 C CA . ASP A 1 135 ? 20.578 6.945 8.195 1 96.62 135 ASP A CA 1
ATOM 1078 C C . ASP A 1 135 ? 19.938 7.781 7.09 1 96.62 135 ASP A C 1
ATOM 1080 O O . ASP A 1 135 ? 19.25 7.246 6.223 1 96.62 135 ASP A O 1
ATOM 1084 N N . ARG A 1 136 ? 20.219 9.031 7.066 1 96.56 136 ARG A N 1
ATOM 1085 C CA . ARG A 1 136 ? 19.625 10 6.156 1 96.56 136 ARG A CA 1
ATOM 1086 C C . ARG A 1 136 ? 19.891 9.625 4.703 1 96.56 136 ARG A C 1
ATOM 1088 O O . ARG A 1 136 ? 19.016 9.75 3.852 1 96.56 136 ARG A O 1
ATOM 1095 N N . GLN A 1 137 ? 21.062 9.172 4.41 1 96.69 137 GLN A N 1
ATOM 1096 C CA . GLN A 1 137 ? 21.422 8.828 3.041 1 96.69 137 GLN A CA 1
ATOM 1097 C C . GLN A 1 137 ? 20.562 7.684 2.52 1 96.69 137 GLN A C 1
ATOM 1099 O O . GLN A 1 137 ? 20.141 7.695 1.359 1 96.69 137 GLN A O 1
ATOM 1104 N N . SER A 1 138 ? 20.297 6.695 3.338 1 98.06 138 SER A N 1
ATOM 1105 C CA . SER A 1 138 ? 19.422 5.586 2.963 1 98.06 138 SER A CA 1
ATOM 1106 C C . SER A 1 138 ? 18 6.059 2.688 1 98.06 138 SER A C 1
ATOM 1108 O O . SER A 1 138 ? 17.375 5.617 1.729 1 98.06 138 SER A O 1
ATOM 1110 N N . LEU A 1 139 ? 17.562 6.98 3.488 1 97.88 139 LEU A N 1
ATOM 1111 C CA . LEU A 1 139 ? 16.219 7.516 3.301 1 97.88 139 LEU A CA 1
ATOM 1112 C C . LEU A 1 139 ? 16.125 8.305 2 1 97.88 139 LEU A C 1
ATOM 1114 O O . LEU A 1 139 ? 15.148 8.172 1.256 1 97.88 139 LEU A O 1
ATOM 1118 N N . GLU A 1 140 ? 17.094 9.086 1.748 1 97.31 140 GLU A N 1
ATOM 1119 C CA . GLU A 1 140 ? 17.094 9.891 0.53 1 97.31 140 GLU A CA 1
ATOM 1120 C C . GLU A 1 140 ? 17.188 9.008 -0.713 1 97.31 140 GLU A C 1
ATOM 1122 O O . GLU A 1 140 ? 16.516 9.266 -1.715 1 97.31 140 GLU A O 1
ATOM 1127 N N . THR A 1 141 ? 18.047 7.996 -0.66 1 97.88 141 THR A N 1
ATOM 1128 C CA . THR A 1 141 ? 18.141 7.035 -1.752 1 97.88 141 THR A CA 1
ATOM 1129 C C . THR A 1 141 ? 16.797 6.355 -1.992 1 97.88 141 THR A C 1
ATOM 1131 O O . THR A 1 141 ? 16.359 6.234 -3.137 1 97.88 141 THR A O 1
ATOM 1134 N N . THR A 1 142 ? 16.188 5.938 -0.935 1 98.44 142 THR A N 1
ATOM 1135 C CA . THR A 1 142 ? 14.898 5.258 -1.024 1 98.44 142 THR A CA 1
ATOM 1136 C C . THR A 1 142 ? 13.844 6.18 -1.637 1 98.44 142 THR A C 1
ATOM 1138 O O . THR A 1 142 ? 13.07 5.758 -2.498 1 98.44 142 THR A O 1
ATOM 1141 N N . LEU A 1 143 ? 13.82 7.414 -1.202 1 97.62 143 LEU A N 1
ATOM 1142 C CA . LEU A 1 143 ? 12.875 8.391 -1.732 1 97.62 143 LEU A CA 1
ATOM 1143 C C . LEU A 1 143 ? 13.07 8.578 -3.232 1 97.62 143 LEU A C 1
ATOM 1145 O O . LEU A 1 143 ? 12.094 8.664 -3.984 1 97.62 143 LEU A O 1
ATOM 1149 N N . LYS A 1 144 ? 14.328 8.617 -3.678 1 97.75 144 LYS A N 1
ATOM 1150 C CA . LYS A 1 144 ? 14.617 8.727 -5.105 1 97.75 144 LYS A CA 1
ATOM 1151 C C . LYS A 1 144 ? 14.086 7.52 -5.867 1 97.75 144 LYS A C 1
ATOM 1153 O O . LYS A 1 144 ? 13.555 7.664 -6.977 1 97.75 144 LYS A O 1
ATOM 1158 N N . VAL A 1 145 ? 14.227 6.391 -5.301 1 98.5 145 VAL A N 1
ATOM 1159 C CA . VAL A 1 145 ? 13.727 5.16 -5.91 1 98.5 145 VAL A CA 1
ATOM 1160 C C . VAL A 1 145 ? 12.203 5.223 -6.027 1 98.5 145 VA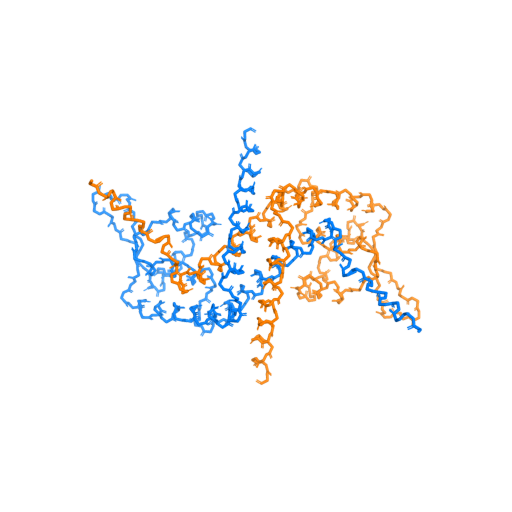L A C 1
ATOM 1162 O O . VAL A 1 145 ? 11.641 4.863 -7.059 1 98.5 145 VAL A O 1
ATOM 1165 N N . PHE A 1 146 ? 11.508 5.715 -4.949 1 97.88 146 PHE A N 1
ATOM 1166 C CA . PHE A 1 146 ? 10.055 5.871 -4.98 1 97.88 146 PHE A CA 1
ATOM 1167 C C . PHE A 1 146 ? 9.633 6.758 -6.145 1 97.88 146 PHE A C 1
ATOM 1169 O O . PHE A 1 146 ? 8.703 6.418 -6.883 1 97.88 146 PHE A O 1
ATOM 1176 N N . HIS A 1 147 ? 10.312 7.832 -6.289 1 96.75 147 HIS A N 1
ATOM 1177 C CA . HIS A 1 147 ? 9.969 8.789 -7.336 1 96.75 147 HIS A CA 1
ATOM 1178 C C . HIS A 1 147 ? 10.172 8.18 -8.719 1 96.75 147 HIS A C 1
ATOM 1180 O O . HIS A 1 147 ? 9.344 8.367 -9.609 1 96.75 147 HIS A O 1
ATOM 1186 N N . ALA A 1 148 ? 11.258 7.484 -8.898 1 97.69 148 ALA A N 1
ATOM 1187 C CA . ALA A 1 148 ? 11.539 6.836 -10.18 1 97.69 148 ALA A CA 1
ATOM 1188 C C . ALA A 1 148 ? 10.445 5.836 -10.539 1 97.69 148 ALA A C 1
ATOM 1190 O O . ALA A 1 148 ? 9.953 5.824 -11.672 1 97.69 148 ALA A O 1
ATOM 1191 N N . ILE A 1 149 ? 10.039 5.047 -9.578 1 97.62 149 ILE A N 1
ATOM 1192 C CA . ILE A 1 149 ? 9 4.043 -9.789 1 97.62 149 ILE A CA 1
ATOM 1193 C C . ILE A 1 149 ? 7.676 4.73 -10.125 1 97.62 149 ILE A C 1
ATOM 1195 O O . ILE A 1 149 ? 6.996 4.348 -11.078 1 97.62 149 ILE A O 1
ATOM 1199 N N . SER A 1 150 ? 7.324 5.691 -9.336 1 95.69 150 SER A N 1
ATOM 1200 C CA . SER A 1 150 ? 6.059 6.395 -9.523 1 95.69 150 SER A CA 1
ATOM 1201 C C . SER A 1 150 ? 5.977 7.016 -10.914 1 95.69 150 SER A C 1
ATOM 1203 O O . SER A 1 150 ? 4.934 6.941 -11.57 1 95.69 150 SER A O 1
ATOM 1205 N N . ARG A 1 151 ? 7.047 7.57 -11.344 1 94.88 151 ARG A N 1
ATOM 1206 C CA . ARG A 1 151 ? 7.09 8.18 -12.672 1 94.88 151 ARG A CA 1
ATOM 1207 C C . ARG A 1 151 ? 6.906 7.137 -13.766 1 94.88 151 ARG A C 1
ATOM 1209 O O . ARG A 1 151 ? 6.176 7.363 -14.734 1 94.88 151 ARG A O 1
ATOM 1216 N N . LYS A 1 152 ? 7.559 6.062 -13.648 1 96.31 152 LYS A N 1
ATOM 1217 C CA . LYS A 1 152 ? 7.469 5.012 -14.656 1 96.31 152 LYS A CA 1
ATOM 1218 C C . LYS A 1 152 ? 6.062 4.418 -14.711 1 96.31 152 LYS A C 1
ATOM 1220 O O . LYS A 1 152 ? 5.543 4.145 -15.789 1 96.31 152 LYS A O 1
ATOM 1225 N N . VAL A 1 153 ? 5.496 4.199 -13.516 1 95.44 153 VAL A N 1
ATOM 1226 C CA . VAL A 1 153 ? 4.148 3.637 -13.469 1 95.44 153 VAL A CA 1
ATOM 1227 C C . VAL A 1 153 ? 3.162 4.605 -14.117 1 95.44 153 VAL A C 1
ATOM 1229 O O . VAL A 1 153 ? 2.266 4.188 -14.852 1 95.44 153 VAL A O 1
ATOM 1232 N N . GLU A 1 154 ? 3.309 5.871 -13.836 1 91.81 154 GLU A N 1
ATOM 1233 C CA . GLU A 1 154 ? 2.443 6.883 -14.438 1 91.81 154 GLU A CA 1
ATOM 1234 C C . GLU A 1 154 ? 2.531 6.848 -15.961 1 91.81 154 GLU A C 1
ATOM 1236 O O . GLU A 1 154 ? 1.513 6.938 -16.641 1 91.81 154 GLU A O 1
ATOM 1241 N N . LYS A 1 155 ? 3.715 6.695 -16.469 1 91.94 155 LYS A N 1
ATOM 1242 C CA . LYS A 1 155 ? 3.916 6.617 -17.906 1 91.94 155 LYS A CA 1
ATOM 1243 C C . LYS A 1 155 ? 3.271 5.363 -18.484 1 91.94 155 LYS A C 1
ATOM 1245 O O . LYS A 1 155 ? 2.68 5.402 -19.562 1 91.94 155 LYS A O 1
ATOM 1250 N N . ALA A 1 156 ? 3.439 4.297 -17.734 1 90.75 156 ALA A N 1
ATOM 1251 C CA . ALA A 1 156 ? 2.904 3.021 -18.203 1 90.75 156 ALA A CA 1
ATOM 1252 C C . ALA A 1 156 ? 1.379 3.037 -18.219 1 90.75 156 ALA A C 1
ATOM 1254 O O . ALA A 1 156 ? 0.752 2.434 -19.094 1 90.75 156 ALA A O 1
ATOM 1255 N N . LEU A 1 157 ? 0.758 3.676 -17.281 1 85.94 157 LEU A N 1
ATOM 1256 C CA . LEU A 1 157 ? -0.697 3.703 -17.172 1 85.94 157 LEU A CA 1
ATOM 1257 C C . LEU A 1 157 ? -1.29 4.781 -18.062 1 85.94 157 LEU A C 1
ATOM 1259 O O . LEU A 1 157 ? -2.422 4.648 -18.531 1 85.94 157 LEU A O 1
ATOM 1263 N N . ASN A 1 158 ? -0.604 5.914 -18.219 1 77.5 158 ASN A N 1
ATOM 1264 C CA . ASN A 1 158 ? -1.069 6.965 -19.109 1 77.5 158 ASN A CA 1
ATOM 1265 C C . ASN A 1 158 ? -0.805 6.609 -20.578 1 77.5 158 ASN A C 1
ATOM 1267 O O . ASN A 1 158 ? -1.507 7.086 -21.469 1 77.5 158 ASN A O 1
ATOM 1271 N N . GLY A 1 159 ? 0.363 6.172 -20.938 1 64.81 159 GLY A N 1
ATOM 1272 C CA . GLY A 1 159 ? 0.621 5.785 -22.312 1 64.81 159 GLY A CA 1
ATOM 1273 C C . GLY A 1 159 ? -0.348 4.738 -22.828 1 64.81 159 GLY A C 1
ATOM 1274 O O . GLY A 1 159 ? -0.362 4.434 -24.031 1 64.81 159 GLY A O 1
ATOM 1275 N N . GLN A 1 160 ? -0.887 3.855 -22.172 1 51.06 160 GLN A N 1
ATOM 1276 C CA . GLN A 1 160 ? -1.934 2.963 -22.656 1 51.06 160 GLN A CA 1
ATOM 1277 C C . GLN A 1 160 ? -3.156 3.752 -23.125 1 51.06 160 GLN A C 1
ATOM 1279 O O . GLN A 1 160 ? -3.99 3.232 -23.875 1 51.06 160 GLN A O 1
ATOM 1284 N N . ASP A 1 161 ? -3.631 4.891 -22.766 1 39.22 161 ASP A N 1
ATOM 1285 C CA . ASP A 1 161 ? -4.758 5.652 -23.297 1 39.22 161 ASP A CA 1
ATOM 1286 C C . ASP A 1 161 ? -4.391 6.32 -24.625 1 39.22 161 ASP A C 1
ATOM 1288 O O . ASP A 1 161 ? -5.227 6.977 -25.25 1 39.22 161 ASP A O 1
ATOM 1292 N N . GLY A 1 162 ? -3.16 6.5 -25.094 1 32.41 162 GLY A N 1
ATOM 1293 C CA . GLY A 1 162 ? -3.074 6.852 -26.5 1 32.41 162 GLY A CA 1
ATOM 1294 C C . GLY A 1 162 ? -3.172 5.648 -27.422 1 32.41 162 GLY A C 1
ATOM 1295 O O . GLY A 1 162 ? -2.896 4.52 -27 1 32.41 162 GLY A O 1
ATOM 1296 N N . MET B 1 1 ? 36.469 40.312 -10.109 1 26.53 1 MET B N 1
ATOM 1297 C CA . MET B 1 1 ? 35.125 40.438 -9.539 1 26.53 1 MET B CA 1
ATOM 1298 C C . MET B 1 1 ? 34.562 39.062 -9.203 1 26.53 1 MET B C 1
ATOM 1300 O O . MET B 1 1 ? 34.344 38.25 -10.094 1 26.53 1 MET B O 1
ATOM 1304 N N . THR B 1 2 ? 34.906 38.406 -8.078 1 32.47 2 THR B N 1
ATO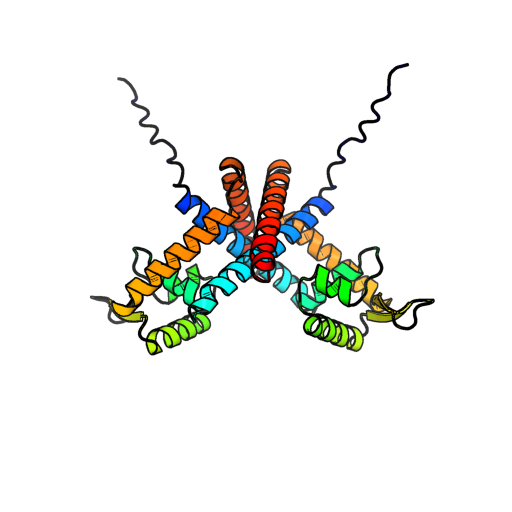M 1305 C CA . THR B 1 2 ? 34.781 37.031 -7.621 1 32.47 2 THR B CA 1
ATOM 1306 C C . THR B 1 2 ? 33.312 36.594 -7.555 1 32.47 2 THR B C 1
ATOM 1308 O O . THR B 1 2 ? 32.531 37.219 -6.867 1 32.47 2 THR B O 1
ATOM 1311 N N . THR B 1 3 ? 32.75 36.125 -8.719 1 35 3 THR B N 1
ATOM 1312 C CA . THR B 1 3 ? 31.359 35.688 -8.891 1 35 3 THR B CA 1
ATOM 1313 C C . THR B 1 3 ? 30.891 34.844 -7.711 1 35 3 THR B C 1
ATOM 1315 O O . THR B 1 3 ? 31.516 33.844 -7.383 1 35 3 THR B O 1
ATOM 1318 N N . SER B 1 4 ? 30.531 35.531 -6.582 1 34.97 4 SER B N 1
ATOM 1319 C CA . SER B 1 4 ? 30.016 34.938 -5.344 1 34.97 4 SER B CA 1
ATOM 1320 C C . SER B 1 4 ? 29 33.844 -5.629 1 34.97 4 SER B C 1
ATOM 1322 O O . SER B 1 4 ? 27.938 34.125 -6.188 1 34.97 4 SER B O 1
ATOM 1324 N N . ASP B 1 5 ? 29.5 32.719 -6.227 1 35.84 5 ASP B N 1
ATOM 1325 C CA . ASP B 1 5 ? 28.688 31.531 -6.426 1 35.84 5 ASP B CA 1
ATOM 1326 C C . ASP B 1 5 ? 27.75 31.297 -5.238 1 35.84 5 ASP B C 1
ATOM 1328 O O . ASP B 1 5 ? 28.203 30.922 -4.156 1 35.84 5 ASP B O 1
ATOM 1332 N N . ASN B 1 6 ? 26.906 32.188 -4.832 1 36.12 6 ASN B N 1
ATOM 1333 C CA . ASN B 1 6 ? 25.859 32.031 -3.834 1 36.12 6 ASN B CA 1
ATOM 1334 C C . ASN B 1 6 ? 25.234 30.641 -3.887 1 36.12 6 ASN B C 1
ATOM 1336 O O . ASN B 1 6 ? 24.344 30.391 -4.699 1 36.12 6 ASN B O 1
ATOM 1340 N N . GLU B 1 7 ? 26.047 29.531 -3.992 1 37.06 7 GLU B N 1
ATOM 1341 C CA . GLU B 1 7 ? 25.594 28.141 -3.869 1 37.06 7 GLU B CA 1
ATOM 1342 C C . GLU B 1 7 ? 24.531 28 -2.783 1 37.06 7 GLU B C 1
ATOM 1344 O O . GLU B 1 7 ? 24.844 28.094 -1.592 1 37.06 7 GLU B O 1
ATOM 1349 N N . PHE B 1 8 ? 23.469 28.641 -2.873 1 41.34 8 PHE B N 1
ATOM 1350 C CA . PHE B 1 8 ? 22.391 28.266 -1.968 1 41.34 8 PHE B CA 1
ATOM 1351 C C . PHE B 1 8 ? 22.484 26.797 -1.579 1 41.34 8 PHE B C 1
ATOM 1353 O O . PHE B 1 8 ? 22.578 25.922 -2.447 1 41.34 8 PHE B O 1
ATOM 1360 N N . PRO B 1 9 ? 23.125 26.328 -0.581 1 43.38 9 PRO B N 1
ATOM 1361 C CA . PRO B 1 9 ? 23.375 24.938 -0.213 1 43.38 9 PRO B CA 1
ATOM 1362 C C . PRO B 1 9 ? 22.188 24.031 -0.53 1 43.38 9 PRO B C 1
ATOM 1364 O O . PRO B 1 9 ? 21.047 24.5 -0.579 1 43.38 9 PRO B O 1
ATOM 1367 N N . GLU B 1 10 ? 22.047 23.266 -1.57 1 46.88 10 GLU B N 1
ATOM 1368 C CA . GLU B 1 10 ? 21 22.266 -1.823 1 46.88 10 GLU B CA 1
ATOM 1369 C C . GLU B 1 10 ? 20.281 21.875 -0.534 1 46.88 10 GLU B C 1
ATOM 1371 O O . GLU B 1 10 ? 20.828 21.141 0.287 1 46.88 10 GLU B O 1
ATOM 1376 N N . SER B 1 11 ? 19.766 22.734 0.313 1 56.38 11 SER B N 1
ATOM 1377 C CA . SER B 1 11 ? 19.234 22.797 1.676 1 56.38 11 SER B CA 1
ATOM 1378 C C . SER B 1 11 ? 18.516 21.516 2.049 1 56.38 11 SER B C 1
ATOM 1380 O O . SER B 1 11 ? 17.641 21.047 1.306 1 56.38 11 SER B O 1
ATOM 1382 N N . GLU B 1 12 ? 19.219 20.594 2.713 1 75.12 12 GLU B N 1
ATOM 1383 C CA . GLU B 1 12 ? 18.781 19.312 3.254 1 75.12 12 GLU B CA 1
ATOM 1384 C C . GLU B 1 12 ? 17.422 19.438 3.93 1 75.12 12 GLU B C 1
ATOM 1386 O O . GLU B 1 12 ? 17.203 20.344 4.734 1 75.12 12 GLU B O 1
ATOM 1391 N N . LEU B 1 13 ? 16.438 18.844 3.346 1 81.81 13 LEU B N 1
ATOM 1392 C CA . LEU B 1 13 ? 15.125 18.812 3.979 1 81.81 13 LEU B CA 1
ATOM 1393 C C . LEU B 1 13 ? 15.25 18.562 5.477 1 81.81 13 LEU B C 1
ATOM 1395 O O . LEU B 1 13 ? 16.016 17.688 5.902 1 81.81 13 LEU B O 1
ATOM 1399 N N . PRO B 1 14 ? 14.586 19.453 6.184 1 91.12 14 PRO B N 1
ATOM 1400 C CA . PRO B 1 14 ? 14.508 19.094 7.598 1 91.12 14 PRO B CA 1
ATOM 1401 C C . PRO B 1 14 ? 14.047 17.656 7.816 1 91.12 14 PRO B C 1
ATOM 1403 O O . PRO B 1 14 ? 13.312 17.094 6.992 1 91.12 14 PRO B O 1
ATOM 1406 N N . GLU B 1 15 ? 14.547 17.094 8.875 1 92.5 15 GLU B N 1
ATOM 1407 C CA . GLU B 1 15 ? 14.297 15.68 9.156 1 92.5 15 GLU B CA 1
ATOM 1408 C C . GLU B 1 15 ? 12.805 15.359 9.102 1 92.5 15 GLU B C 1
ATOM 1410 O O . GLU B 1 15 ? 12.398 14.359 8.508 1 92.5 15 GLU B O 1
ATOM 1415 N N . ASN B 1 16 ? 12.008 16.188 9.719 1 90.81 16 ASN B N 1
ATOM 1416 C CA . ASN B 1 16 ? 10.57 15.969 9.75 1 90.81 16 ASN B CA 1
ATOM 1417 C C . ASN B 1 16 ? 9.969 16 8.344 1 90.81 16 ASN B C 1
ATOM 1419 O O . ASN B 1 16 ? 9.039 15.258 8.039 1 90.81 16 ASN B O 1
ATOM 1423 N N . GLU B 1 17 ? 10.477 16.875 7.551 1 91.44 17 GLU B N 1
ATOM 1424 C CA . GLU B 1 17 ? 10 16.969 6.176 1 91.44 17 GLU B CA 1
ATOM 1425 C C . GLU B 1 17 ? 10.438 15.758 5.352 1 91.44 17 GLU B C 1
ATOM 1427 O O . GLU B 1 17 ? 9.68 15.266 4.512 1 91.44 17 GLU B O 1
ATOM 1432 N N . LEU B 1 18 ? 11.703 15.359 5.613 1 94.69 18 LEU B N 1
ATOM 1433 C CA . LEU B 1 18 ? 12.195 14.164 4.93 1 94.69 18 LEU B CA 1
ATOM 1434 C C . LEU B 1 18 ? 11.375 12.938 5.316 1 94.69 18 LEU B C 1
ATOM 1436 O O . LEU B 1 18 ? 11 12.141 4.457 1 94.69 18 LEU B O 1
ATOM 1440 N N . ASN B 1 19 ? 11.039 12.828 6.613 1 95.69 19 ASN B N 1
ATOM 1441 C CA . ASN B 1 19 ? 10.227 11.719 7.094 1 95.69 19 ASN B CA 1
ATOM 1442 C C . ASN B 1 19 ? 8.844 11.711 6.441 1 95.69 19 ASN B C 1
ATOM 1444 O O . ASN B 1 19 ? 8.336 10.656 6.059 1 95.69 19 ASN B O 1
ATOM 1448 N N . ALA B 1 20 ? 8.328 12.906 6.285 1 91.44 20 ALA B N 1
ATOM 1449 C CA . ALA B 1 20 ? 7.008 13.039 5.668 1 91.44 20 ALA B CA 1
ATOM 1450 C C . ALA B 1 20 ? 7.055 12.664 4.188 1 91.44 20 ALA B C 1
ATOM 1452 O O . ALA B 1 20 ? 6.195 11.93 3.697 1 91.44 20 ALA B O 1
ATOM 1453 N N . ALA B 1 21 ? 8.039 13.195 3.531 1 91.69 21 ALA B N 1
ATOM 1454 C CA . ALA B 1 21 ? 8.203 12.883 2.113 1 91.69 21 ALA B CA 1
ATOM 1455 C C . ALA B 1 21 ? 8.406 11.391 1.9 1 91.69 21 ALA B C 1
ATOM 1457 O O . ALA B 1 21 ? 7.871 10.812 0.953 1 91.69 21 ALA B O 1
ATOM 1458 N N . PHE B 1 22 ? 9.148 10.812 2.805 1 96.44 22 PHE B N 1
ATOM 1459 C CA . PHE B 1 22 ? 9.445 9.391 2.715 1 96.44 22 PHE B CA 1
ATOM 1460 C C . PHE B 1 22 ? 8.172 8.562 2.838 1 96.44 22 PHE B C 1
ATOM 1462 O O . PHE B 1 22 ? 7.898 7.699 2.002 1 96.44 22 PHE B O 1
ATOM 1469 N N . THR B 1 23 ? 7.371 8.789 3.855 1 95.25 23 THR B N 1
ATOM 1470 C CA . THR B 1 23 ? 6.176 7.988 4.102 1 95.25 23 THR B CA 1
ATOM 1471 C C . THR B 1 23 ? 5.145 8.211 2.996 1 95.25 23 THR B C 1
ATOM 1473 O O . THR B 1 23 ? 4.457 7.27 2.586 1 95.25 23 THR B O 1
ATOM 1476 N N . MET B 1 24 ? 5.09 9.422 2.484 1 90.31 24 MET B N 1
ATOM 1477 C CA . MET B 1 24 ? 4.219 9.688 1.341 1 90.31 24 MET B CA 1
ATOM 1478 C C . MET B 1 24 ? 4.715 8.945 0.1 1 90.31 24 MET B C 1
ATOM 1480 O O . MET B 1 24 ? 3.918 8.352 -0.632 1 90.31 24 MET B O 1
ATOM 1484 N N . GLY B 1 25 ? 6.016 8.992 -0.12 1 94.06 25 GLY B N 1
ATOM 1485 C CA . GLY B 1 25 ? 6.605 8.281 -1.243 1 94.06 25 GLY B CA 1
ATOM 1486 C C . GLY B 1 25 ? 6.375 6.781 -1.188 1 94.06 25 GLY B C 1
ATOM 1487 O O . GLY B 1 25 ? 6.059 6.16 -2.203 1 94.06 25 GLY B O 1
ATOM 1488 N N . LEU B 1 26 ? 6.523 6.219 0.012 1 97.25 26 LEU B N 1
ATOM 1489 C CA . LEU B 1 26 ? 6.289 4.793 0.231 1 97.25 26 LEU B CA 1
ATOM 1490 C C . LEU B 1 26 ? 4.859 4.414 -0.141 1 97.25 26 LEU B C 1
ATOM 1492 O O . LEU B 1 26 ? 4.645 3.49 -0.929 1 97.25 26 LEU B O 1
ATOM 1496 N N . SER B 1 27 ? 3.91 5.117 0.36 1 94.56 27 SER B N 1
ATOM 1497 C CA . SER B 1 27 ? 2.5 4.816 0.131 1 94.56 27 SER B CA 1
ATOM 1498 C C . SER B 1 27 ? 2.127 5.008 -1.336 1 94.56 27 SER B C 1
ATOM 1500 O O . SER B 1 27 ? 1.395 4.195 -1.905 1 94.56 27 SER B O 1
ATOM 1502 N N . THR B 1 28 ? 2.639 6.078 -1.929 1 92.31 28 THR B N 1
ATOM 1503 C CA . THR B 1 28 ? 2.326 6.379 -3.32 1 92.31 28 THR B CA 1
ATOM 1504 C C . THR B 1 28 ? 2.906 5.316 -4.25 1 92.31 28 THR B C 1
ATOM 1506 O O . THR B 1 28 ? 2.203 4.789 -5.113 1 92.31 28 THR B O 1
ATOM 1509 N N . ALA B 1 29 ? 4.18 4.992 -4.066 1 96.56 29 ALA B N 1
ATOM 1510 C CA . ALA B 1 29 ? 4.828 3.998 -4.914 1 96.56 29 ALA B CA 1
ATOM 1511 C C . ALA B 1 29 ? 4.141 2.641 -4.793 1 96.56 29 ALA B C 1
ATOM 1513 O O . ALA B 1 29 ? 3.9 1.97 -5.801 1 96.56 29 ALA B O 1
ATOM 1514 N N . ALA B 1 30 ? 3.834 2.273 -3.568 1 96.31 30 ALA B N 1
ATOM 1515 C CA . ALA B 1 30 ? 3.164 0.995 -3.346 1 96.31 30 ALA B CA 1
ATOM 1516 C C . ALA B 1 30 ? 1.795 0.969 -4.02 1 96.31 30 ALA B C 1
ATOM 1518 O O . ALA B 1 30 ? 1.419 -0.029 -4.637 1 96.31 30 ALA B O 1
ATOM 1519 N N . ARG B 1 31 ? 1.062 2.018 -3.879 1 92.5 31 ARG B N 1
ATOM 1520 C CA . ARG B 1 31 ? -0.262 2.107 -4.484 1 92.5 31 ARG B CA 1
ATOM 1521 C C . ARG B 1 31 ? -0.173 2.059 -6.008 1 92.5 31 ARG B C 1
ATOM 1523 O O . ARG B 1 31 ? -0.934 1.338 -6.656 1 92.5 31 ARG B O 1
ATOM 1530 N N . LYS B 1 32 ? 0.69 2.855 -6.566 1 93.31 32 LYS B N 1
ATOM 1531 C CA . LYS B 1 32 ? 0.841 2.904 -8.016 1 93.31 32 LYS B CA 1
ATOM 1532 C C . LYS B 1 32 ? 1.263 1.547 -8.57 1 93.31 32 LYS B C 1
ATOM 1534 O O . LYS B 1 32 ? 0.726 1.089 -9.586 1 93.31 32 LYS B O 1
ATOM 1539 N N . MET B 1 33 ? 2.201 0.896 -7.914 1 95.5 33 MET B N 1
ATOM 1540 C CA . MET B 1 33 ? 2.617 -0.442 -8.32 1 95.5 33 MET B CA 1
ATOM 1541 C C . MET B 1 33 ? 1.448 -1.42 -8.25 1 95.5 33 MET B C 1
ATOM 1543 O O . MET B 1 33 ? 1.242 -2.217 -9.164 1 95.5 33 MET B O 1
ATOM 1547 N N . ARG B 1 34 ? 0.738 -1.35 -7.18 1 93.44 34 ARG B N 1
ATOM 1548 C CA . ARG B 1 34 ? -0.434 -2.203 -7.004 1 93.44 34 ARG B CA 1
ATOM 1549 C C . ARG B 1 34 ? -1.442 -1.982 -8.125 1 93.44 34 ARG B C 1
ATOM 1551 O O . ARG B 1 34 ? -1.967 -2.943 -8.695 1 93.44 34 ARG B O 1
ATOM 1558 N N . ASN B 1 35 ? -1.712 -0.728 -8.438 1 91.56 35 ASN B N 1
ATOM 1559 C CA . ASN B 1 35 ? -2.66 -0.396 -9.492 1 91.56 35 ASN B CA 1
ATOM 1560 C C . ASN B 1 35 ? -2.189 -0.913 -10.852 1 91.56 35 ASN B C 1
ATOM 1562 O O . ASN B 1 35 ? -2.996 -1.39 -11.656 1 91.56 35 ASN B O 1
ATOM 1566 N N . LEU B 1 36 ? -0.936 -0.789 -11.078 1 93.94 36 LEU B N 1
ATOM 1567 C CA . LEU B 1 36 ? -0.382 -1.285 -12.336 1 93.94 36 LEU B CA 1
ATOM 1568 C C . LEU B 1 36 ? -0.531 -2.799 -12.438 1 93.94 36 LEU B C 1
ATOM 1570 O O . LEU B 1 36 ? -0.987 -3.316 -13.453 1 93.94 36 LEU B O 1
ATOM 1574 N N . PHE B 1 37 ? -0.187 -3.496 -11.375 1 94 37 PHE B N 1
ATOM 1575 C CA . PHE B 1 37 ? -0.351 -4.945 -11.359 1 94 37 PHE B CA 1
ATOM 1576 C C . PHE B 1 37 ? -1.813 -5.328 -11.547 1 94 37 PHE B C 1
ATOM 1578 O O . PHE B 1 37 ? -2.129 -6.219 -12.336 1 94 37 PHE B O 1
ATOM 1585 N N . ASP B 1 38 ? -2.656 -4.676 -10.875 1 93 38 ASP B N 1
ATOM 1586 C CA . ASP B 1 38 ? -4.09 -4.934 -10.961 1 93 38 ASP B CA 1
ATOM 1587 C C . ASP B 1 38 ? -4.586 -4.766 -12.398 1 93 38 ASP B C 1
ATOM 1589 O O . ASP B 1 38 ? -5.32 -5.613 -12.906 1 93 38 ASP B O 1
ATOM 1593 N N . SER B 1 39 ? -4.188 -3.721 -13.016 1 91.5 39 SER B N 1
ATOM 1594 C CA . SER B 1 39 ? -4.613 -3.453 -14.383 1 91.5 39 SER B CA 1
ATOM 1595 C C . SER B 1 39 ? -4.188 -4.578 -15.32 1 91.5 39 SER B C 1
ATOM 1597 O O . SER B 1 39 ? -4.934 -4.945 -16.234 1 91.5 39 SER B O 1
ATOM 1599 N N . ARG B 1 40 ? -3.023 -5.164 -15.07 1 91.12 40 ARG B N 1
ATOM 1600 C CA . ARG B 1 40 ? -2.496 -6.203 -15.953 1 91.12 40 ARG B CA 1
ATOM 1601 C C . ARG B 1 40 ? -3.164 -7.543 -15.68 1 91.12 40 ARG B C 1
ATOM 1603 O O . ARG B 1 40 ? -3.432 -8.312 -16.609 1 91.12 40 ARG B O 1
ATOM 1610 N N . VAL B 1 41 ? -3.432 -7.785 -14.406 1 90.12 41 VAL B N 1
ATOM 1611 C CA . VAL B 1 41 ? -3.996 -9.078 -14.047 1 90.12 41 VAL B CA 1
ATOM 1612 C C . VAL B 1 41 ? -5.48 -9.109 -14.406 1 90.12 41 VAL B C 1
ATOM 1614 O O . VAL B 1 41 ? -6.027 -10.172 -14.727 1 90.12 41 VAL B O 1
ATOM 1617 N N . ARG B 1 42 ? -6.102 -8.016 -14.414 1 89.5 42 ARG B N 1
ATOM 1618 C CA . ARG B 1 42 ? -7.512 -7.922 -14.781 1 89.5 42 ARG B CA 1
ATOM 1619 C C . ARG B 1 42 ? -7.723 -8.305 -16.234 1 89.5 42 ARG B C 1
ATOM 1621 O O . ARG B 1 42 ? -8.766 -8.859 -16.594 1 89.5 42 ARG B O 1
ATOM 1628 N N . GLU B 1 43 ? -6.828 -8 -16.984 1 84.75 43 GLU B N 1
ATOM 1629 C CA . GLU B 1 43 ? -6.883 -8.391 -18.391 1 84.75 43 GLU B CA 1
ATOM 1630 C C . GLU B 1 43 ? -6.996 -9.906 -18.531 1 84.75 43 GLU B C 1
ATOM 1632 O O . GLU B 1 43 ? -7.43 -10.406 -19.578 1 84.75 43 GLU B O 1
ATOM 1637 N N . ARG B 1 44 ? -6.762 -10.609 -17.469 1 81.88 44 ARG B N 1
ATOM 1638 C CA . ARG B 1 44 ? -6.789 -12.07 -17.5 1 81.88 44 ARG B CA 1
ATOM 1639 C C . ARG B 1 44 ? -7.938 -12.617 -16.656 1 81.88 44 ARG B C 1
ATOM 1641 O O . ARG B 1 44 ? -7.977 -13.812 -16.359 1 81.88 44 ARG B O 1
ATOM 1648 N N . GLY B 1 45 ? -8.719 -11.719 -16.172 1 84 45 GLY B N 1
ATOM 1649 C CA . GLY B 1 45 ? -9.906 -12.133 -15.445 1 84 45 GLY B CA 1
ATOM 1650 C C . GLY B 1 45 ? -9.625 -12.453 -13.992 1 84 45 GLY B C 1
ATOM 1651 O O . GLY B 1 45 ? -10.391 -13.172 -13.352 1 84 45 GLY B O 1
ATOM 1652 N N . LEU B 1 46 ? -8.516 -12.039 -13.492 1 88.44 46 LEU B N 1
ATOM 1653 C CA . LEU B 1 46 ? -8.141 -12.289 -12.109 1 88.44 46 LEU B CA 1
ATOM 1654 C C . LEU B 1 46 ? -8.164 -11 -11.297 1 88.44 46 LEU B C 1
ATOM 1656 O O . LEU B 1 46 ? -7.934 -9.914 -11.836 1 88.44 46 LEU B O 1
ATOM 1660 N N . THR B 1 47 ? -8.547 -11.148 -10.062 1 89.88 47 THR B N 1
ATOM 1661 C CA . THR B 1 47 ? -8.258 -10.055 -9.141 1 89.88 47 THR B CA 1
ATOM 1662 C C . THR B 1 47 ? -6.816 -10.117 -8.656 1 89.88 47 THR B C 1
ATOM 1664 O O . THR B 1 47 ? -6.176 -11.172 -8.727 1 89.88 47 THR B O 1
ATOM 1667 N N . LEU B 1 48 ? -6.352 -9.031 -8.109 1 91.31 48 LEU B N 1
ATOM 1668 C CA . LEU B 1 48 ? -5 -9 -7.57 1 91.31 48 LEU B CA 1
ATOM 1669 C C . LEU B 1 48 ? -4.84 -10.008 -6.438 1 91.31 48 LEU B C 1
ATOM 1671 O O . LEU B 1 48 ? -3.812 -10.68 -6.34 1 91.31 48 LEU B O 1
ATOM 1675 N N . ALA B 1 49 ? -5.824 -10.102 -5.605 1 91.19 49 ALA B N 1
ATOM 1676 C CA . ALA B 1 49 ? -5.773 -11.031 -4.477 1 91.19 49 ALA B CA 1
ATOM 1677 C C . ALA B 1 49 ? -5.629 -12.469 -4.953 1 91.19 49 ALA B C 1
ATOM 1679 O O . ALA B 1 49 ? -4.809 -13.227 -4.43 1 91.19 49 ALA B O 1
ATOM 1680 N N . ARG B 1 50 ? -6.387 -12.812 -5.922 1 92.19 50 ARG B N 1
ATOM 1681 C CA . ARG B 1 50 ? -6.324 -14.164 -6.48 1 92.19 50 ARG B CA 1
ATOM 1682 C C . ARG B 1 50 ? -4.988 -14.406 -7.176 1 92.19 50 ARG B C 1
ATOM 1684 O O . ARG B 1 50 ? -4.398 -15.477 -7.043 1 92.19 50 ARG B O 1
ATOM 1691 N N . ALA B 1 51 ? -4.559 -13.422 -7.902 1 93.19 51 ALA B N 1
ATOM 1692 C CA . ALA B 1 51 ? -3.279 -13.523 -8.594 1 93.19 51 ALA B CA 1
ATOM 1693 C C . ALA B 1 51 ? -2.139 -13.766 -7.613 1 93.19 51 ALA B C 1
ATOM 1695 O O . ALA B 1 51 ? -1.245 -14.57 -7.871 1 93.19 51 ALA B O 1
ATOM 1696 N N . ARG B 1 52 ? -2.156 -13.086 -6.566 1 91.81 52 ARG B N 1
ATOM 1697 C CA . ARG B 1 52 ? -1.106 -13.227 -5.562 1 91.81 52 ARG B CA 1
ATOM 1698 C C . ARG B 1 52 ? -1.087 -14.641 -4.984 1 91.81 52 ARG B C 1
ATOM 1700 O O . ARG B 1 52 ? -0.018 -15.211 -4.77 1 91.81 52 ARG B O 1
ATOM 1707 N N . VAL B 1 53 ? -2.213 -15.203 -4.723 1 93.75 53 VAL B N 1
ATOM 1708 C CA . VAL B 1 53 ? -2.307 -16.578 -4.23 1 93.75 53 VAL B CA 1
ATOM 1709 C C . VAL B 1 53 ? -1.691 -17.531 -5.25 1 93.75 53 VAL B C 1
ATOM 1711 O O . VAL B 1 53 ? -0.872 -18.391 -4.895 1 93.75 53 VAL B O 1
ATOM 1714 N N . LEU B 1 54 ? -2.09 -17.359 -6.461 1 94.06 54 LEU B N 1
ATOM 1715 C CA . LEU B 1 54 ? -1.636 -18.234 -7.527 1 94.06 54 LEU B CA 1
ATOM 1716 C C . LEU B 1 54 ? -0.123 -18.156 -7.699 1 94.06 54 LEU B C 1
ATOM 1718 O O . LEU B 1 54 ? 0.538 -19.172 -7.926 1 94.06 54 LEU B O 1
ATOM 1722 N N . LEU B 1 55 ? 0.391 -16.984 -7.555 1 91.69 55 LEU B N 1
ATOM 1723 C CA . LEU B 1 55 ? 1.83 -16.797 -7.691 1 91.69 55 LEU B CA 1
ATOM 1724 C C . LEU B 1 55 ? 2.578 -17.469 -6.547 1 91.69 55 LEU B C 1
ATOM 1726 O O . LEU B 1 55 ? 3.662 -18.016 -6.75 1 91.69 55 LEU B O 1
ATOM 1730 N N . LEU B 1 56 ? 2.057 -17.422 -5.367 1 91.25 56 LEU B N 1
ATOM 1731 C CA . LEU B 1 56 ? 2.66 -18.125 -4.246 1 91.25 56 LEU B CA 1
ATOM 1732 C C . LEU B 1 56 ? 2.637 -19.641 -4.48 1 91.25 56 LEU B C 1
ATOM 1734 O O . LEU B 1 56 ? 3.637 -20.312 -4.25 1 91.25 56 LEU B O 1
ATOM 1738 N N . LEU B 1 57 ? 1.529 -20.078 -4.992 1 93.56 57 LEU B N 1
ATOM 1739 C CA . LEU B 1 57 ? 1.357 -21.516 -5.211 1 93.56 57 LEU B CA 1
ATOM 1740 C C . LEU B 1 57 ? 2.293 -22.016 -6.309 1 93.56 57 LEU B C 1
ATOM 1742 O O . LEU B 1 57 ? 2.57 -23.219 -6.398 1 93.56 57 LEU B O 1
ATOM 1746 N N . ALA B 1 58 ? 2.688 -21.078 -7.129 1 90 58 ALA B N 1
ATOM 1747 C CA . ALA B 1 58 ? 3.598 -21.438 -8.219 1 90 58 ALA B CA 1
ATOM 1748 C C . ALA B 1 58 ? 5.016 -21.656 -7.695 1 90 58 ALA B C 1
ATOM 1750 O O . ALA B 1 58 ? 5.863 -22.203 -8.406 1 90 58 ALA B O 1
ATOM 1751 N N . GLN B 1 59 ? 5.227 -21.203 -6.531 1 83.31 59 GLN B N 1
ATOM 1752 C CA . GLN B 1 59 ? 6.539 -21.438 -5.93 1 83.31 59 GLN B CA 1
ATOM 1753 C C . GLN B 1 59 ? 6.754 -22.906 -5.613 1 83.31 59 GLN B C 1
ATOM 1755 O O . GLN B 1 59 ? 5.793 -23.672 -5.469 1 83.31 59 GLN B O 1
ATOM 1760 N N . GLN B 1 60 ? 7.957 -23.25 -5.645 1 76.94 60 GLN B N 1
ATOM 1761 C CA . GLN B 1 60 ? 8.305 -24.641 -5.449 1 76.94 60 GLN B CA 1
ATOM 1762 C C . GLN B 1 60 ? 8.25 -25.031 -3.971 1 76.94 60 GLN B C 1
ATOM 1764 O O . GLN B 1 60 ? 9.266 -25.375 -3.375 1 76.94 60 GLN B O 1
ATOM 1769 N N . ARG B 1 61 ? 7.086 -24.891 -3.434 1 79.81 61 ARG B N 1
ATOM 1770 C CA . ARG B 1 61 ? 6.879 -25.359 -2.068 1 79.81 61 ARG B CA 1
ATOM 1771 C C . ARG B 1 61 ? 5.41 -25.703 -1.822 1 79.81 61 ARG B C 1
ATOM 1773 O O . ARG B 1 61 ? 4.531 -25.25 -2.561 1 79.81 61 ARG B O 1
ATOM 1780 N N . ASP B 1 62 ? 5.156 -26.531 -0.701 1 87.5 62 ASP B N 1
ATOM 1781 C CA . ASP B 1 62 ? 3.801 -26.875 -0.282 1 87.5 62 ASP B CA 1
ATOM 1782 C C . ASP B 1 62 ? 3.209 -25.797 0.622 1 87.5 62 ASP B C 1
ATOM 1784 O O . ASP B 1 62 ? 3.879 -25.312 1.535 1 87.5 62 ASP B O 1
ATOM 1788 N N . TRP B 1 63 ? 2.035 -25.375 0.219 1 93.31 63 TRP B N 1
ATOM 1789 C CA . TRP B 1 63 ? 1.356 -24.359 1.001 1 93.31 63 TRP B CA 1
ATOM 1790 C C . TRP B 1 63 ? 0.103 -24.922 1.664 1 93.31 63 TRP B C 1
ATOM 1792 O O . TRP B 1 63 ? -0.639 -25.688 1.052 1 93.31 63 TRP B O 1
ATOM 1802 N N . ASN B 1 64 ? -0.032 -24.594 2.92 1 93.38 64 ASN B N 1
ATOM 1803 C CA . ASN B 1 64 ? -1.348 -24.75 3.529 1 93.38 64 ASN B CA 1
ATOM 1804 C C . ASN B 1 64 ? -2.055 -23.406 3.705 1 93.38 64 ASN B C 1
ATOM 1806 O O . ASN B 1 64 ? -1.482 -22.359 3.414 1 93.38 64 ASN B O 1
ATOM 1810 N N . GLN B 1 65 ? -3.312 -23.516 4.082 1 94.12 65 GLN B N 1
ATOM 1811 C CA . GLN B 1 65 ? -4.137 -22.312 4.145 1 94.12 65 GLN B CA 1
ATOM 1812 C C . GLN B 1 65 ? -3.551 -21.297 5.117 1 94.12 65 GLN B C 1
ATOM 1814 O O . GLN B 1 65 ? -3.52 -20.094 4.828 1 94.12 65 GLN B O 1
ATOM 1819 N N . ARG B 1 66 ? -3.025 -21.75 6.18 1 93.44 66 ARG B N 1
ATOM 1820 C CA . ARG B 1 66 ? -2.463 -20.859 7.195 1 93.44 66 ARG B CA 1
ATOM 1821 C C . ARG B 1 66 ? -1.207 -20.172 6.684 1 93.44 66 ARG B C 1
ATOM 1823 O O . ARG B 1 66 ? -1.046 -18.953 6.859 1 93.44 66 ARG B O 1
ATOM 1830 N N . GLU B 1 67 ? -0.403 -20.922 6.09 1 92.56 67 GLU B N 1
ATOM 1831 C CA . GLU B 1 67 ? 0.831 -20.375 5.531 1 92.56 67 GLU B CA 1
ATOM 1832 C C . GLU B 1 67 ? 0.536 -19.344 4.453 1 92.56 67 GLU B C 1
ATOM 1834 O O . GLU B 1 67 ? 1.226 -18.328 4.355 1 92.56 67 GLU B O 1
ATOM 1839 N N . LEU B 1 68 ? -0.433 -19.594 3.637 1 93.81 68 LEU B N 1
ATOM 1840 C CA . LEU B 1 68 ? -0.822 -18.641 2.6 1 93.81 68 LEU B CA 1
ATOM 1841 C C . LEU B 1 68 ? -1.341 -17.359 3.215 1 93.81 68 LEU B C 1
ATOM 1843 O O . LEU B 1 68 ? -0.977 -16.266 2.773 1 93.81 68 LEU B O 1
ATOM 1847 N N . ALA B 1 69 ? -2.156 -17.469 4.25 1 93.38 69 ALA B N 1
ATOM 1848 C CA . ALA B 1 69 ? -2.68 -16.297 4.941 1 93.38 69 ALA B CA 1
ATOM 1849 C C . ALA B 1 69 ? -1.549 -15.445 5.512 1 93.38 69 ALA B C 1
ATOM 1851 O O . ALA B 1 69 ? -1.545 -14.227 5.363 1 93.38 69 ALA B O 1
ATOM 1852 N N . ASP B 1 70 ? -0.56 -16.109 6.082 1 87.56 70 ASP B N 1
ATOM 1853 C CA . ASP B 1 70 ? 0.593 -15.43 6.668 1 87.56 70 ASP B CA 1
ATOM 1854 C C . ASP B 1 70 ? 1.411 -14.711 5.594 1 87.56 70 ASP B C 1
ATOM 1856 O O . ASP B 1 70 ? 1.78 -13.547 5.758 1 87.56 70 ASP B O 1
ATOM 1860 N N . ALA B 1 71 ? 1.635 -15.43 4.512 1 85.62 71 ALA B N 1
ATOM 1861 C CA . ALA B 1 71 ? 2.439 -14.875 3.428 1 85.62 71 ALA B CA 1
ATOM 1862 C C . ALA B 1 71 ? 1.74 -13.688 2.781 1 85.62 71 ALA B C 1
ATOM 1864 O O . ALA B 1 71 ? 2.395 -12.734 2.348 1 85.62 71 ALA B O 1
ATOM 1865 N N . LEU B 1 72 ? 0.427 -13.711 2.738 1 88.06 72 LEU B N 1
ATOM 1866 C CA . LEU B 1 72 ? -0.362 -12.648 2.119 1 88.06 72 LEU B CA 1
ATOM 1867 C C . LEU B 1 72 ? -0.706 -11.562 3.135 1 88.06 72 LEU B C 1
ATOM 1869 O O . LEU B 1 72 ? -1.197 -10.492 2.766 1 88.06 72 LEU B O 1
ATOM 1873 N N . GLU B 1 73 ? -0.453 -11.93 4.398 1 81.81 73 GLU B N 1
ATOM 1874 C CA . GLU B 1 73 ? -0.761 -11.016 5.496 1 81.81 73 GLU B CA 1
ATOM 1875 C C . GLU B 1 73 ? -2.24 -10.641 5.5 1 81.81 73 GLU B C 1
ATOM 1877 O O . GLU B 1 73 ? -2.586 -9.461 5.574 1 81.81 73 GLU B O 1
ATOM 1882 N N . ILE B 1 74 ? -3.047 -11.609 5.398 1 87.12 74 ILE B N 1
ATOM 1883 C CA . ILE B 1 74 ? -4.492 -11.422 5.473 1 87.12 74 ILE B CA 1
ATOM 1884 C C . ILE B 1 74 ? -5.086 -12.383 6.496 1 87.12 74 ILE B C 1
ATOM 1886 O O . ILE B 1 74 ? -4.414 -13.32 6.941 1 87.12 74 ILE B O 1
ATOM 1890 N N . GLU B 1 75 ? -6.324 -12.086 6.883 1 90.12 75 GLU B N 1
ATOM 1891 C CA . GLU B 1 75 ? -7.016 -12.906 7.871 1 90.12 75 GLU B CA 1
ATOM 1892 C C . GLU B 1 75 ? -7.445 -14.242 7.266 1 90.12 75 GLU B C 1
ATOM 1894 O O . GLU B 1 75 ? -7.727 -14.328 6.07 1 90.12 75 GLU B O 1
ATOM 1899 N N . HIS B 1 76 ? -7.562 -15.195 8.125 1 93.5 76 HIS B N 1
ATOM 1900 C CA . HIS B 1 76 ? -7.871 -16.562 7.707 1 93.5 76 HIS B CA 1
ATOM 1901 C C . HIS B 1 76 ? -9.188 -16.625 6.945 1 93.5 76 HIS B C 1
ATOM 1903 O O . HIS B 1 76 ? -9.273 -17.25 5.891 1 93.5 76 HIS B O 1
ATOM 1909 N N . PRO B 1 77 ? -10.203 -15.922 7.379 1 94.44 77 PRO B N 1
ATOM 1910 C CA . PRO B 1 77 ? -11.453 -15.969 6.617 1 94.44 77 PRO B CA 1
ATOM 1911 C C . PRO B 1 77 ? -11.297 -15.445 5.191 1 94.44 77 PRO B C 1
ATOM 1913 O O . PRO B 1 77 ? -11.961 -15.93 4.273 1 94.44 77 PRO B O 1
ATOM 1916 N N . SER B 1 78 ? -10.414 -14.492 5 1 94.31 78 SER B N 1
ATOM 1917 C CA . SER B 1 78 ? -10.188 -13.898 3.686 1 94.31 78 SER B CA 1
ATOM 1918 C C . SER B 1 78 ? -9.492 -14.883 2.746 1 94.31 78 SER B C 1
ATOM 1920 O O . SER B 1 78 ? -9.844 -14.977 1.567 1 94.31 78 SER B O 1
ATOM 1922 N N . VAL B 1 79 ? -8.547 -15.594 3.324 1 95.44 79 VAL B N 1
ATOM 1923 C CA . VAL B 1 79 ? -7.84 -16.547 2.484 1 95.44 79 VAL B CA 1
ATOM 1924 C C . VAL B 1 79 ? -8.773 -17.703 2.102 1 95.44 79 VAL B C 1
ATOM 1926 O O . VAL B 1 79 ? -8.719 -18.203 0.979 1 95.44 79 VAL B O 1
ATOM 1929 N N . VAL B 1 80 ? -9.641 -18.094 3.01 1 96.06 80 VAL B N 1
ATOM 1930 C CA . VAL B 1 80 ? -10.609 -19.156 2.736 1 96.06 80 VAL B CA 1
ATOM 1931 C C . VAL B 1 80 ? -11.492 -18.75 1.561 1 96.06 80 VAL B C 1
ATOM 1933 O O . VAL B 1 80 ? -11.688 -19.531 0.625 1 96.06 80 VAL B O 1
ATOM 1936 N N . ARG B 1 81 ? -11.914 -17.562 1.617 1 96.19 81 ARG B N 1
ATOM 1937 C CA . ARG B 1 81 ? -12.773 -17.078 0.551 1 96.19 81 ARG B CA 1
ATOM 1938 C C . ARG B 1 81 ? -12.039 -17.047 -0.785 1 96.19 81 ARG B C 1
ATOM 1940 O O . ARG B 1 81 ? -12.609 -17.422 -1.817 1 96.19 81 ARG B 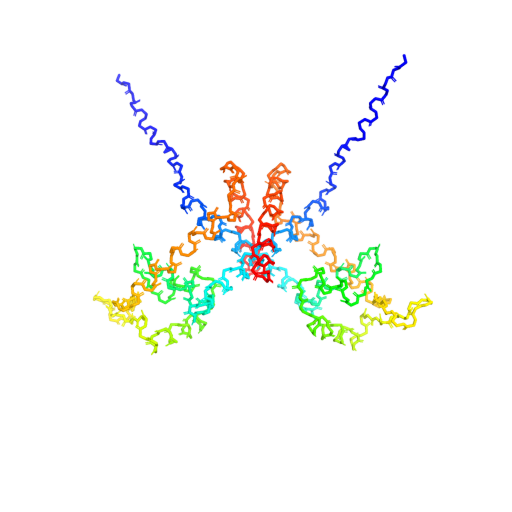O 1
ATOM 1947 N N . LEU B 1 82 ? -10.859 -16.656 -0.803 1 95.5 82 LEU B N 1
ATOM 1948 C CA . LEU B 1 82 ? -10.047 -16.625 -2.012 1 95.5 82 LEU B CA 1
ATOM 1949 C C . LEU B 1 82 ? -9.852 -18.031 -2.57 1 95.5 82 LEU B C 1
ATOM 1951 O O . LEU B 1 82 ? -10.023 -18.25 -3.77 1 95.5 82 LEU B O 1
ATOM 1955 N N . LEU B 1 83 ? -9.586 -18.922 -1.684 1 96.62 83 LEU B N 1
ATOM 1956 C CA . LEU B 1 83 ? -9.32 -20.297 -2.096 1 96.62 83 LEU B CA 1
ATOM 1957 C C . LEU B 1 83 ? -10.594 -20.969 -2.594 1 96.62 83 LEU B C 1
ATOM 1959 O O . LEU B 1 83 ? -10.562 -21.719 -3.576 1 96.62 83 LEU B O 1
ATOM 1963 N N . ASP B 1 84 ? -11.695 -20.703 -1.874 1 96.94 84 ASP B N 1
ATOM 1964 C CA . ASP B 1 84 ? -12.977 -21.234 -2.311 1 96.94 84 ASP B CA 1
ATOM 1965 C C . ASP B 1 84 ? -13.297 -20.812 -3.738 1 96.94 84 ASP B C 1
ATOM 1967 O O . ASP B 1 84 ? -13.727 -21.625 -4.559 1 96.94 84 ASP B O 1
ATOM 1971 N N . GLY B 1 85 ? -13.039 -19.609 -3.979 1 95.12 85 GLY B N 1
ATOM 1972 C CA . GLY B 1 85 ? -13.281 -19.094 -5.316 1 95.12 85 GLY B CA 1
ATOM 1973 C C . GLY B 1 85 ? -12.391 -19.719 -6.371 1 95.12 85 GLY B C 1
ATOM 1974 O O . GLY B 1 85 ? -12.867 -20.094 -7.449 1 95.12 85 GLY B O 1
ATOM 1975 N N . LEU B 1 86 ? -11.133 -19.875 -6.121 1 95.69 86 LEU B N 1
ATOM 1976 C CA . LEU B 1 86 ? -10.18 -20.469 -7.051 1 95.69 86 LEU B CA 1
ATOM 1977 C C . LEU B 1 86 ? -10.484 -21.953 -7.277 1 95.69 86 LEU B C 1
ATOM 1979 O O . LEU B 1 86 ? -10.312 -22.453 -8.391 1 95.69 86 LEU B O 1
ATOM 1983 N N . GLU B 1 87 ? -10.906 -22.578 -6.254 1 96.5 87 GLU B N 1
ATOM 1984 C CA . GLU B 1 87 ? -11.281 -23.984 -6.363 1 96.5 87 GLU B CA 1
ATOM 1985 C C . GLU B 1 87 ? -12.516 -24.172 -7.23 1 96.5 87 GLU B C 1
ATOM 1987 O O . GLU B 1 87 ? -12.57 -25.062 -8.078 1 96.5 87 GLU B O 1
ATOM 1992 N N . LYS B 1 88 ? -13.461 -23.312 -6.992 1 95.62 88 LYS B N 1
ATOM 1993 C CA . LYS B 1 88 ? -14.68 -23.344 -7.789 1 95.62 88 LYS B CA 1
ATOM 1994 C C . LYS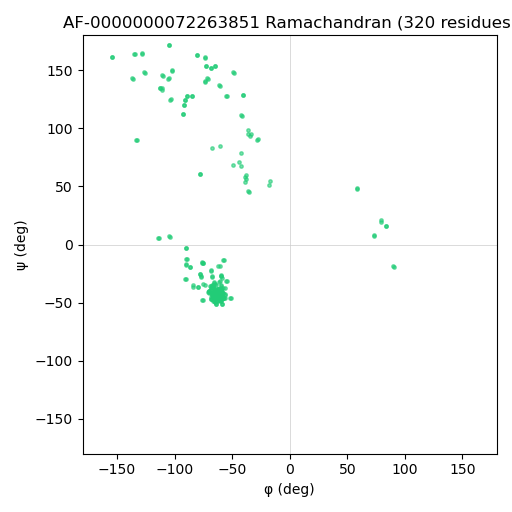 B 1 88 ? -14.375 -23.125 -9.266 1 95.62 88 LYS B C 1
ATOM 1996 O O . LYS B 1 88 ? -15.039 -23.703 -10.133 1 95.62 88 LYS B O 1
ATOM 2001 N N . GLN B 1 89 ? -13.32 -22.438 -9.57 1 93.25 89 GLN B N 1
ATOM 2002 C CA . GLN B 1 89 ? -12.922 -22.125 -10.938 1 93.25 89 GLN B CA 1
ATOM 2003 C C . GLN B 1 89 ? -12 -23.203 -11.5 1 93.25 89 GLN B C 1
ATOM 2005 O O . GLN B 1 89 ? -11.539 -23.109 -12.641 1 93.25 89 GLN B O 1
ATOM 2010 N N . GLY B 1 90 ? -11.688 -24.172 -10.625 1 94.5 90 GLY B N 1
ATOM 2011 C CA . GLY B 1 90 ? -10.867 -25.281 -11.078 1 94.5 90 GLY B CA 1
ATOM 2012 C C . GLY B 1 90 ? -9.391 -24.953 -11.148 1 94.5 90 GLY B C 1
ATOM 2013 O O . GLY B 1 90 ? -8.625 -25.625 -11.836 1 94.5 90 GLY B O 1
ATOM 2014 N N . MET B 1 91 ? -8.93 -23.953 -10.484 1 94.88 91 MET B N 1
ATOM 2015 C CA . MET B 1 91 ? -7.543 -23.5 -10.547 1 94.88 91 MET B CA 1
ATOM 2016 C C . MET B 1 91 ? -6.691 -24.203 -9.5 1 94.88 91 MET B C 1
ATOM 2018 O O . MET B 1 91 ? -5.488 -24.391 -9.688 1 94.88 91 MET B O 1
ATOM 2022 N N . ILE B 1 92 ? -7.375 -24.547 -8.406 1 96.62 92 ILE B N 1
ATOM 2023 C CA . ILE B 1 92 ? -6.629 -25.188 -7.336 1 96.62 92 ILE B CA 1
ATOM 2024 C C . ILE B 1 92 ? -7.418 -26.391 -6.812 1 96.62 92 ILE B C 1
ATOM 2026 O O . ILE B 1 92 ? -8.602 -26.547 -7.121 1 96.62 92 ILE B O 1
ATOM 2030 N N . VAL B 1 93 ? -6.754 -27.234 -6.09 1 96 93 VAL B N 1
ATOM 2031 C CA . VAL B 1 93 ? -7.352 -28.328 -5.34 1 96 93 VAL B CA 1
ATOM 2032 C C . VAL B 1 93 ? -6.727 -28.422 -3.949 1 96 93 VAL B C 1
ATOM 2034 O O . VAL B 1 93 ? -5.555 -28.078 -3.77 1 96 93 VAL B O 1
ATOM 2037 N N . ARG B 1 94 ? -7.562 -28.75 -2.975 1 94.44 94 ARG B N 1
ATOM 2038 C CA . ARG B 1 94 ? -7.062 -29.047 -1.635 1 94.44 94 ARG B CA 1
ATOM 2039 C C . ARG B 1 94 ? -6.805 -30.531 -1.465 1 94.44 94 ARG B C 1
ATOM 2041 O O . ARG B 1 94 ? -7.738 -31.344 -1.503 1 94.44 94 ARG B O 1
ATOM 2048 N N . ALA B 1 95 ? -5.539 -30.781 -1.339 1 91.12 95 ALA B N 1
ATOM 2049 C CA . ALA B 1 95 ? -5.152 -32.188 -1.276 1 91.12 95 ALA B CA 1
ATOM 2050 C C . ALA B 1 95 ? -4.777 -32.594 0.147 1 91.12 95 ALA B C 1
ATOM 2052 O O . ALA B 1 95 ? -4.199 -31.797 0.891 1 91.12 95 ALA B O 1
ATOM 2053 N N . SER B 1 96 ? -5.125 -33.812 0.537 1 87.5 96 SER B N 1
ATOM 2054 C CA . SER B 1 96 ? -4.762 -34.344 1.847 1 87.5 96 SER B CA 1
ATOM 2055 C C . SER B 1 96 ? -3.273 -34.656 1.923 1 87.5 96 SER B C 1
ATOM 2057 O O . SER B 1 96 ? -2.654 -35 0.915 1 87.5 96 SER B O 1
ATOM 2059 N N . VAL B 1 97 ? -2.73 -34.375 3.141 1 83.12 97 VAL B N 1
ATOM 2060 C CA . VAL B 1 97 ? -1.328 -34.688 3.393 1 83.12 97 VAL B CA 1
ATOM 2061 C C . VAL B 1 97 ? -1.212 -36.125 3.941 1 83.12 97 VAL B C 1
ATOM 2063 O O . VAL B 1 97 ? -1.964 -36.5 4.84 1 83.12 97 VAL B O 1
ATOM 2066 N N . GLU B 1 98 ? -0.359 -36.75 3.229 1 81.25 98 GLU B N 1
ATOM 2067 C CA . GLU B 1 98 ? -0.141 -38.125 3.697 1 81.25 98 GLU B CA 1
ATOM 2068 C C . GLU B 1 98 ? 0.246 -38.125 5.176 1 81.25 98 GLU B C 1
ATOM 2070 O O . GLU B 1 98 ? 1.135 -37.375 5.598 1 81.25 98 GLU B O 1
ATOM 2075 N N . GLY B 1 99 ? -0.463 -38.906 5.941 1 82.81 99 GLY B N 1
ATOM 2076 C CA . GLY B 1 99 ? -0.136 -39.062 7.348 1 82.81 99 GLY B CA 1
ATOM 2077 C C . GLY B 1 99 ? -0.838 -38.062 8.234 1 82.81 99 GLY B C 1
ATOM 2078 O O . GLY B 1 99 ? -0.733 -38.125 9.461 1 82.81 99 GLY B O 1
ATOM 2079 N N . ASP B 1 100 ? -1.258 -37.062 7.562 1 76.56 100 ASP B N 1
ATOM 2080 C CA . ASP B 1 100 ? -2.002 -36.062 8.328 1 76.56 100 ASP B CA 1
ATOM 2081 C C . ASP B 1 100 ? -3.291 -35.688 7.609 1 76.56 100 ASP B C 1
ATOM 2083 O O . ASP B 1 100 ? -3.297 -34.75 6.801 1 76.56 100 ASP B O 1
ATOM 2087 N N . ARG B 1 101 ? -4.289 -36.469 7.988 1 73.88 101 ARG B N 1
ATOM 2088 C CA . ARG B 1 101 ? -5.562 -36.281 7.305 1 73.88 101 ARG B CA 1
ATOM 2089 C C . ARG B 1 101 ? -6.109 -34.906 7.527 1 73.88 101 ARG B C 1
ATOM 2091 O O . ARG B 1 101 ? -6.879 -34.375 6.711 1 73.88 101 ARG B O 1
ATOM 2098 N N . ARG B 1 102 ? -5.602 -34.219 8.562 1 74.88 102 ARG B N 1
ATOM 2099 C CA . ARG B 1 102 ? -6.172 -32.906 8.898 1 74.88 102 ARG B CA 1
ATOM 2100 C C . ARG B 1 102 ? -5.449 -31.797 8.156 1 74.88 102 ARG B C 1
ATOM 2102 O O . ARG B 1 102 ? -5.992 -30.703 7.992 1 74.88 102 ARG B O 1
ATOM 2109 N N . ALA B 1 103 ? -4.348 -32.281 7.75 1 82.25 103 ALA B N 1
ATOM 2110 C CA . ALA B 1 103 ? -3.572 -31.266 7.047 1 82.25 103 ALA B CA 1
ATOM 2111 C C . ALA B 1 103 ? -3.883 -31.266 5.555 1 82.25 103 ALA B C 1
ATOM 2113 O O . ALA B 1 103 ? -4.012 -32.344 4.945 1 82.2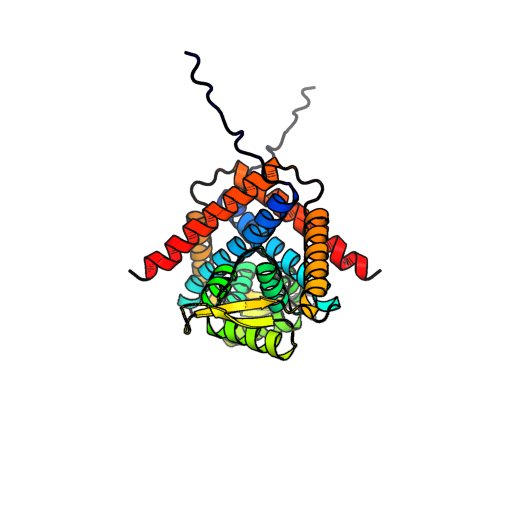5 103 ALA B O 1
ATOM 2114 N N . LYS B 1 104 ? -4.289 -30.078 5.074 1 89.62 104 LYS B N 1
ATOM 2115 C CA . LYS B 1 104 ? -4.543 -29.953 3.643 1 89.62 104 LYS B CA 1
ATOM 2116 C C . LYS B 1 104 ? -3.504 -29.062 2.979 1 89.62 104 LYS B C 1
ATOM 2118 O O . LYS B 1 104 ? -3.088 -28.047 3.553 1 89.62 104 LYS B O 1
ATOM 2123 N N . ARG B 1 105 ? -3.037 -29.578 1.853 1 93.81 105 ARG B N 1
ATOM 2124 C CA . ARG B 1 105 ? -2.166 -28.75 1.021 1 93.81 105 ARG B CA 1
ATOM 2125 C C . ARG B 1 105 ? -2.922 -28.188 -0.179 1 93.81 105 ARG B C 1
ATOM 2127 O O . ARG B 1 105 ? -3.848 -28.828 -0.687 1 93.81 105 ARG B O 1
ATOM 2134 N N . ILE B 1 106 ? -2.51 -27.047 -0.617 1 96.38 106 ILE B N 1
ATOM 2135 C CA . ILE B 1 106 ? -3.15 -26.391 -1.755 1 96.38 106 ILE B CA 1
ATOM 2136 C C . ILE B 1 106 ? -2.275 -26.547 -2.996 1 96.38 106 ILE B C 1
ATOM 2138 O O . ILE B 1 106 ? -1.086 -26.219 -2.971 1 96.38 106 ILE B O 1
ATOM 2142 N N . GLU B 1 107 ? -2.881 -27.094 -4.027 1 94.62 107 GLU B N 1
ATOM 2143 C CA . GLU B 1 107 ? -2.121 -27.359 -5.25 1 94.62 107 GLU B CA 1
ATOM 2144 C C . GLU B 1 107 ? -2.799 -26.719 -6.465 1 94.62 107 GLU B C 1
ATOM 2146 O O . GLU B 1 107 ? -4.027 -26.672 -6.535 1 94.62 107 GLU B O 1
ATOM 2151 N N . LEU B 1 108 ? -1.95 -26.328 -7.383 1 95.94 108 LEU B N 1
ATOM 2152 C CA . LEU B 1 108 ? -2.471 -25.906 -8.68 1 95.94 108 LEU B CA 1
ATOM 2153 C C . LEU B 1 108 ? -2.945 -27.094 -9.492 1 95.94 108 LEU B C 1
ATOM 2155 O O . LEU B 1 108 ? -2.305 -28.156 -9.492 1 95.94 108 LEU B O 1
ATOM 2159 N N . THR B 1 109 ? -4.07 -26.875 -10.18 1 95.5 109 THR B N 1
ATOM 2160 C CA . THR B 1 109 ? -4.465 -27.906 -11.141 1 95.5 109 THR B CA 1
ATOM 2161 C C . THR B 1 109 ? -3.564 -27.859 -12.367 1 95.5 109 THR B C 1
ATOM 2163 O O . THR B 1 109 ? -2.883 -26.859 -12.617 1 95.5 109 THR B O 1
ATOM 2166 N N . GLU B 1 110 ? -3.582 -28.969 -13.094 1 93.5 110 GLU B N 1
ATOM 2167 C CA . GLU B 1 110 ? -2.818 -29.016 -14.336 1 93.5 110 GLU B CA 1
ATOM 2168 C C . GLU B 1 110 ? -3.252 -27.906 -15.297 1 93.5 110 GLU B C 1
ATOM 2170 O O . GLU B 1 110 ? -2.414 -27.281 -15.945 1 93.5 110 GLU B O 1
ATOM 2175 N N . GLU B 1 111 ? -4.551 -27.672 -15.266 1 90.44 111 GLU B N 1
ATOM 2176 C CA . GLU B 1 111 ? -5.129 -26.641 -16.141 1 90.44 111 GLU B CA 1
ATOM 2177 C C . GLU B 1 111 ? -4.672 -25.25 -15.727 1 90.44 111 GLU B C 1
ATOM 2179 O O . GLU B 1 111 ? -4.477 -24.375 -16.578 1 90.44 111 GLU B O 1
ATOM 2184 N N . ALA B 1 112 ? -4.359 -25.094 -14.477 1 93.5 112 ALA B N 1
ATOM 2185 C CA . ALA B 1 112 ? -4.023 -23.766 -13.961 1 93.5 112 ALA B CA 1
ATOM 2186 C C . ALA B 1 112 ? -2.539 -23.453 -14.148 1 93.5 112 ALA B C 1
ATOM 2188 O O . ALA B 1 112 ? -2.127 -22.297 -14.109 1 93.5 112 ALA B O 1
ATOM 2189 N N . GLN B 1 113 ? -1.777 -24.5 -14.336 1 93.06 113 GLN B N 1
ATOM 2190 C CA . GLN B 1 113 ? -0.326 -24.359 -14.367 1 93.06 113 GLN B CA 1
ATOM 2191 C C . GLN B 1 113 ? 0.108 -23.406 -15.477 1 93.06 113 GLN B C 1
ATOM 2193 O O . GLN B 1 113 ? 0.94 -22.531 -15.258 1 93.06 113 GLN B O 1
ATOM 2198 N N . ALA B 1 114 ? -0.43 -23.609 -16.641 1 91.12 114 ALA B N 1
ATOM 2199 C CA . ALA B 1 114 ? -0.065 -22.766 -17.781 1 91.12 114 ALA B CA 1
ATOM 2200 C C . ALA B 1 114 ? -0.447 -21.312 -17.531 1 91.12 114 ALA B C 1
ATOM 2202 O O . ALA B 1 114 ? 0.331 -20.406 -17.828 1 91.12 114 ALA B O 1
ATOM 2203 N N . GLN B 1 115 ? -1.596 -21.094 -16.969 1 90.38 115 GLN B N 1
ATOM 2204 C CA . GLN B 1 115 ? -2.068 -19.75 -16.672 1 90.38 115 GLN B CA 1
ATOM 2205 C C . GLN B 1 115 ? -1.192 -19.078 -15.617 1 90.38 115 GLN B C 1
ATOM 2207 O O . GLN B 1 115 ? -0.877 -17.891 -15.734 1 90.38 115 GLN B O 1
ATOM 2212 N N . VAL B 1 116 ? -0.782 -19.828 -14.695 1 93.06 116 VAL B N 1
ATOM 2213 C CA . VAL B 1 116 ? 0.016 -19.281 -13.602 1 93.06 116 VAL B CA 1
ATOM 2214 C C . VAL B 1 116 ? 1.427 -18.969 -14.094 1 93.06 116 VAL B C 1
ATOM 2216 O O . VAL B 1 116 ? 2.035 -17.984 -13.672 1 93.06 116 VAL B O 1
ATOM 2219 N N . ARG B 1 117 ? 1.896 -19.797 -14.984 1 92.19 117 ARG B N 1
ATOM 2220 C CA . ARG B 1 117 ? 3.186 -19.5 -15.602 1 92.19 117 ARG B CA 1
ATOM 2221 C C . ARG B 1 117 ? 3.143 -18.188 -16.359 1 92.19 117 ARG B C 1
ATOM 2223 O O . ARG B 1 117 ? 4.07 -17.375 -16.266 1 92.19 117 ARG B O 1
ATOM 2230 N N . GLN B 1 118 ? 2.074 -17.969 -17.078 1 92.12 118 GLN B N 1
ATOM 2231 C CA . GLN B 1 118 ? 1.895 -16.719 -17.812 1 92.12 118 GLN B CA 1
ATOM 2232 C C . GLN B 1 118 ? 1.791 -15.531 -16.844 1 92.12 118 GLN B C 1
ATOM 2234 O O . GLN B 1 118 ? 2.361 -14.469 -17.109 1 92.12 118 GLN B O 1
ATOM 2239 N N . LEU B 1 119 ? 1.122 -15.734 -15.812 1 92.88 119 LEU B N 1
ATOM 2240 C CA . LEU B 1 119 ? 0.999 -14.711 -14.781 1 92.88 119 LEU B CA 1
ATOM 2241 C C . LEU B 1 119 ? 2.363 -14.359 -14.195 1 92.88 119 LEU B C 1
ATOM 2243 O O . LEU B 1 119 ? 2.67 -13.188 -13.992 1 92.88 119 LEU B O 1
ATOM 2247 N N . GLY B 1 120 ? 3.158 -15.352 -13.945 1 92.94 120 GLY B N 1
ATOM 2248 C CA . GLY B 1 120 ? 4.512 -15.141 -13.461 1 92.94 120 GLY B CA 1
ATOM 2249 C C . GLY B 1 120 ? 5.363 -14.32 -14.414 1 92.94 120 GLY B C 1
ATOM 2250 O O . GLY B 1 120 ? 6.121 -13.445 -13.984 1 92.94 120 GLY B O 1
ATOM 2251 N N . GLU B 1 121 ? 5.203 -14.617 -15.664 1 92.94 121 GLU B N 1
ATOM 2252 C CA . GLU B 1 121 ? 5.953 -13.891 -16.688 1 92.94 121 GLU B CA 1
ATOM 2253 C C . GLU B 1 121 ? 5.52 -12.43 -16.75 1 92.94 121 GLU B C 1
ATOM 2255 O O . GLU B 1 121 ? 6.355 -11.539 -16.891 1 92.94 121 GLU B O 1
ATOM 2260 N N . ILE B 1 122 ? 4.273 -12.227 -16.656 1 91.75 122 ILE B N 1
ATOM 2261 C CA . ILE B 1 122 ? 3.734 -10.875 -16.688 1 91.75 122 ILE B CA 1
ATOM 2262 C C . ILE B 1 122 ? 4.27 -10.086 -15.5 1 91.75 122 ILE B C 1
ATOM 2264 O O . ILE B 1 122 ? 4.742 -8.953 -15.656 1 91.75 122 ILE B O 1
ATOM 2268 N N . THR B 1 123 ? 4.246 -10.703 -14.359 1 93.44 123 THR B N 1
ATOM 2269 C CA . THR B 1 123 ? 4.715 -10.055 -13.133 1 93.44 123 THR B CA 1
ATOM 2270 C C . THR B 1 123 ? 6.211 -9.75 -13.227 1 93.44 123 THR B C 1
ATOM 2272 O O . THR B 1 123 ? 6.648 -8.656 -12.867 1 93.44 123 THR B O 1
ATOM 2275 N N . ARG B 1 124 ? 6.926 -10.688 -13.734 1 94.06 124 ARG B N 1
ATOM 2276 C CA . ARG B 1 124 ? 8.359 -10.508 -13.922 1 94.06 124 ARG B CA 1
ATOM 2277 C C . ARG B 1 124 ? 8.641 -9.352 -14.875 1 94.06 124 ARG B C 1
ATOM 2279 O O . ARG B 1 124 ? 9.523 -8.523 -14.609 1 94.06 124 ARG B O 1
ATOM 2286 N N . THR B 1 125 ? 7.914 -9.273 -15.938 1 94.75 125 THR B N 1
ATOM 2287 C CA . THR B 1 125 ? 8.102 -8.227 -16.938 1 94.75 125 THR B CA 1
ATOM 2288 C C . THR B 1 125 ? 7.789 -6.855 -16.359 1 94.75 125 THR B C 1
ATOM 2290 O O . THR B 1 125 ? 8.531 -5.895 -16.578 1 94.75 125 THR B O 1
ATOM 2293 N N . ILE B 1 126 ? 6.727 -6.762 -15.609 1 95.06 126 ILE B N 1
ATOM 2294 C CA . ILE B 1 126 ? 6.352 -5.5 -14.977 1 95.06 126 ILE B CA 1
ATOM 2295 C C . ILE B 1 126 ? 7.469 -5.039 -14.039 1 95.06 126 ILE B C 1
ATOM 2297 O O . ILE B 1 126 ? 7.883 -3.877 -14.086 1 95.06 126 ILE B O 1
ATOM 2301 N N . ARG B 1 127 ? 7.977 -5.953 -13.195 1 96.25 127 ARG B N 1
ATOM 2302 C CA . ARG B 1 127 ? 9.047 -5.617 -12.258 1 96.25 127 ARG B CA 1
ATOM 2303 C C . ARG B 1 127 ? 10.289 -5.137 -13 1 96.25 127 ARG B C 1
ATOM 2305 O O . ARG B 1 127 ? 10.891 -4.129 -12.625 1 96.25 127 ARG B O 1
ATOM 2312 N N . GLN B 1 128 ? 10.609 -5.867 -14.008 1 96.12 128 GLN B N 1
ATOM 2313 C CA . GLN B 1 128 ? 11.789 -5.516 -14.789 1 96.12 128 GLN B CA 1
ATOM 2314 C C . GLN B 1 128 ? 11.648 -4.121 -15.398 1 96.12 128 GLN B C 1
ATOM 2316 O O . GLN B 1 128 ? 12.578 -3.314 -15.328 1 96.12 128 GLN B O 1
ATOM 2321 N N . GLU B 1 129 ? 10.531 -3.814 -15.969 1 96.25 129 GLU B N 1
ATOM 2322 C CA . GLU B 1 129 ? 10.297 -2.527 -16.609 1 96.25 129 GLU B CA 1
ATOM 2323 C C . GLU B 1 129 ? 10.281 -1.39 -15.602 1 96.25 129 GLU B C 1
ATOM 2325 O O . GLU B 1 129 ? 10.875 -0.334 -15.836 1 96.25 129 GLU B O 1
ATOM 2330 N N . MET B 1 130 ? 9.672 -1.604 -14.5 1 97.19 130 MET B N 1
ATOM 2331 C CA . MET B 1 130 ? 9.484 -0.536 -13.523 1 97.19 130 MET B CA 1
ATOM 2332 C C . MET B 1 130 ? 10.758 -0.287 -12.734 1 97.19 130 MET B C 1
ATOM 2334 O O . MET B 1 130 ? 10.953 0.802 -12.188 1 97.19 130 MET B O 1
ATOM 2338 N N . LEU B 1 131 ? 11.617 -1.297 -12.633 1 97.81 131 LEU B N 1
ATOM 2339 C CA . LEU B 1 131 ? 12.836 -1.143 -11.844 1 97.81 131 LEU B CA 1
ATOM 2340 C C . LEU B 1 131 ? 14.047 -0.968 -12.75 1 97.81 131 LEU B C 1
ATOM 2342 O O . LEU B 1 131 ? 15.18 -0.886 -12.273 1 97.81 131 LEU B O 1
ATOM 2346 N N . GLU B 1 132 ? 13.727 -0.846 -14 1 95.5 132 GLU B N 1
ATOM 2347 C CA . GLU B 1 132 ? 14.789 -0.642 -14.977 1 95.5 132 GLU B CA 1
ATOM 2348 C C . GLU B 1 132 ? 15.555 0.652 -14.703 1 95.5 132 GLU B C 1
ATOM 2350 O O . GLU B 1 132 ? 14.953 1.659 -14.312 1 95.5 132 GLU B O 1
ATOM 2355 N N . ASN B 1 133 ? 16.891 0.67 -14.797 1 95.56 133 ASN B N 1
ATOM 2356 C CA . ASN B 1 133 ? 17.781 1.813 -14.672 1 95.56 133 ASN B CA 1
ATOM 2357 C C . ASN B 1 133 ? 17.906 2.281 -13.227 1 95.56 133 ASN B C 1
ATOM 2359 O O . ASN B 1 133 ? 18.328 3.408 -12.961 1 95.56 133 ASN B O 1
ATOM 2363 N N . ILE B 1 134 ? 17.375 1.574 -12.328 1 97.31 134 ILE B N 1
ATOM 2364 C CA . ILE B 1 134 ? 17.719 1.756 -10.922 1 97.31 134 ILE B CA 1
ATOM 2365 C C . ILE B 1 134 ? 18.859 0.825 -10.547 1 97.31 134 ILE B C 1
ATOM 2367 O O . ILE B 1 134 ? 18.781 -0.391 -10.734 1 97.31 134 ILE B O 1
ATOM 2371 N N . ASP B 1 135 ? 19.906 1.402 -10.125 1 96.62 135 ASP B N 1
ATOM 2372 C CA . ASP B 1 135 ? 21.094 0.59 -9.883 1 96.62 135 ASP B CA 1
ATOM 2373 C C . ASP B 1 135 ? 20.859 -0.401 -8.75 1 96.62 135 ASP B C 1
ATOM 2375 O O . ASP B 1 135 ? 20.078 -0.128 -7.824 1 96.62 135 ASP B O 1
ATOM 2379 N N . ARG B 1 136 ? 21.562 -1.478 -8.758 1 96.56 136 ARG B N 1
ATOM 2380 C CA . ARG B 1 136 ? 21.406 -2.588 -7.82 1 96.56 136 ARG B CA 1
ATOM 2381 C C . ARG B 1 136 ? 21.625 -2.125 -6.383 1 96.56 136 ARG B C 1
ATOM 2383 O O . ARG B 1 136 ? 20.906 -2.545 -5.477 1 96.56 136 ARG B O 1
ATOM 2390 N N . GLN B 1 137 ? 22.578 -1.283 -6.172 1 96.69 137 GLN B N 1
ATOM 2391 C CA . GLN B 1 137 ? 22.891 -0.814 -4.824 1 96.69 137 GLN B CA 1
ATOM 2392 C C . GLN B 1 137 ? 21.719 -0.042 -4.227 1 96.69 137 GLN B C 1
ATOM 2394 O O . GLN B 1 137 ? 21.406 -0.186 -3.043 1 96.69 137 GLN B O 1
ATOM 2399 N N . SER B 1 138 ? 21.062 0.785 -5.02 1 98.06 138 SER B N 1
ATOM 2400 C CA . SER B 1 138 ? 19.891 1.529 -4.566 1 98.06 138 SER B CA 1
ATOM 2401 C C . SER B 1 138 ? 18.75 0.59 -4.203 1 98.06 138 SER B C 1
ATOM 2403 O O . SER B 1 138 ? 18.078 0.796 -3.195 1 98.06 138 SER B O 1
ATOM 2405 N N . LEU B 1 139 ? 18.609 -0.44 -4.977 1 97.88 139 LEU B N 1
ATOM 2406 C CA . LEU B 1 139 ? 17.547 -1.409 -4.707 1 97.88 139 LEU B CA 1
ATOM 2407 C C . LEU B 1 139 ? 17.828 -2.168 -3.414 1 97.88 139 LEU B C 1
ATOM 2409 O O . LEU B 1 139 ? 16.906 -2.373 -2.605 1 97.88 139 LEU B O 1
ATOM 2413 N N . GLU B 1 140 ? 19.016 -2.555 -3.244 1 97.38 140 GLU B N 1
ATOM 2414 C CA . GLU B 1 140 ? 19.375 -3.291 -2.039 1 97.38 140 GLU B CA 1
ATOM 2415 C C . GLU B 1 140 ? 19.25 -2.418 -0.794 1 97.38 140 GLU B C 1
ATOM 2417 O O . GLU B 1 140 ? 18.781 -2.881 0.247 1 97.38 140 GLU B O 1
ATOM 2422 N N . THR B 1 141 ? 19.703 -1.164 -0.89 1 97.88 141 THR B N 1
ATOM 2423 C CA . THR B 1 141 ? 19.531 -0.215 0.205 1 97.88 141 THR B CA 1
ATOM 2424 C C . THR B 1 141 ? 18.047 -0.044 0.545 1 97.88 141 THR B C 1
ATOM 2426 O O . THR B 1 141 ? 17.672 -0.07 1.718 1 97.88 141 THR B O 1
ATOM 2429 N N . THR B 1 142 ? 17.25 0.12 -0.461 1 98.44 142 THR 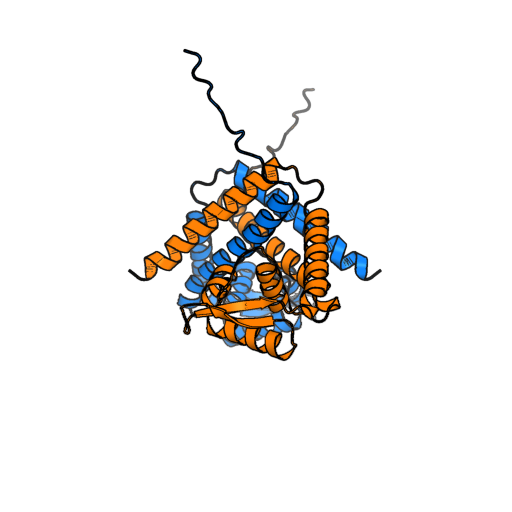B N 1
ATOM 2430 C CA . THR B 1 142 ? 15.82 0.309 -0.275 1 98.44 142 THR B CA 1
ATOM 2431 C C . THR B 1 142 ? 15.195 -0.912 0.394 1 98.44 142 THR B C 1
ATOM 2433 O O . THR B 1 142 ? 14.383 -0.776 1.312 1 98.44 142 THR B O 1
ATOM 2436 N N . LEU B 1 143 ? 15.57 -2.082 -0.056 1 97.62 143 LEU B N 1
ATOM 2437 C CA . LEU B 1 143 ? 15.062 -3.32 0.525 1 97.62 143 LEU B CA 1
ATOM 2438 C C . LEU B 1 143 ? 15.414 -3.412 2.006 1 97.62 143 LEU B C 1
ATOM 2440 O O . LEU B 1 143 ? 14.586 -3.822 2.822 1 97.62 143 LEU B O 1
ATOM 2444 N N . LYS B 1 144 ? 16.641 -3.01 2.357 1 97.81 144 LYS B N 1
ATOM 2445 C CA . LYS B 1 144 ? 17.047 -2.992 3.758 1 97.81 144 LYS B CA 1
ATOM 2446 C C . LYS B 1 144 ? 16.172 -2.041 4.574 1 97.81 144 LYS B C 1
ATOM 2448 O O . LYS B 1 144 ? 15.812 -2.346 5.711 1 97.81 144 LYS B O 1
ATOM 2453 N N . VAL B 1 145 ? 15.867 -0.941 4.016 1 98.5 145 VAL B N 1
ATOM 2454 C CA . VAL B 1 145 ? 15.008 0.042 4.676 1 98.5 145 VAL B CA 1
ATOM 2455 C C . VAL B 1 145 ? 13.617 -0.544 4.895 1 98.5 145 VAL B C 1
ATOM 2457 O O . VAL B 1 145 ? 13.031 -0.391 5.969 1 98.5 145 VAL B O 1
ATOM 2460 N N . PHE B 1 146 ? 13.07 -1.256 3.859 1 97.88 146 PHE B N 1
ATOM 2461 C CA . PHE B 1 146 ? 11.766 -1.905 3.986 1 97.88 146 PHE B CA 1
ATOM 2462 C C . PHE B 1 146 ? 11.758 -2.869 5.168 1 97.88 146 PHE B C 1
ATOM 2464 O O . PHE B 1 146 ? 10.828 -2.865 5.969 1 97.88 146 PHE B O 1
ATOM 2471 N N . HIS B 1 147 ? 12.781 -3.646 5.246 1 96.75 147 HIS B N 1
ATOM 2472 C CA . HIS B 1 147 ? 12.859 -4.648 6.305 1 96.75 147 HIS B CA 1
ATOM 2473 C C . HIS B 1 147 ? 12.93 -3.99 7.68 1 96.75 147 HIS B C 1
ATOM 2475 O O . HIS B 1 147 ? 12.289 -4.445 8.625 1 96.75 147 HIS B O 1
ATOM 2481 N N . ALA B 1 148 ? 13.727 -2.955 7.797 1 97.75 148 ALA B N 1
ATOM 2482 C CA . ALA B 1 148 ? 13.852 -2.236 9.062 1 97.75 148 ALA B CA 1
ATOM 2483 C C . ALA B 1 148 ? 12.508 -1.676 9.508 1 97.75 148 ALA B C 1
ATOM 2485 O O . ALA B 1 148 ? 12.117 -1.824 10.672 1 97.75 148 ALA B O 1
ATOM 2486 N N . ILE B 1 149 ? 11.773 -1.087 8.594 1 97.62 149 ILE B N 1
ATOM 2487 C CA . ILE B 1 149 ? 10.469 -0.507 8.891 1 97.62 149 ILE B CA 1
ATOM 2488 C C . ILE B 1 149 ? 9.5 -1.608 9.305 1 97.62 149 ILE B C 1
ATOM 2490 O O . ILE B 1 149 ? 8.797 -1.478 10.312 1 97.62 149 ILE B O 1
ATOM 2494 N N . SER B 1 150 ? 9.453 -2.637 8.531 1 95.69 150 SER B N 1
ATOM 2495 C CA . SER B 1 150 ? 8.531 -3.736 8.797 1 95.69 150 SER B CA 1
ATOM 2496 C C . SER B 1 150 ? 8.766 -4.332 10.18 1 95.69 150 SER B C 1
ATOM 2498 O O . SER B 1 150 ? 7.812 -4.617 10.906 1 95.69 150 SER B O 1
ATOM 2500 N N . ARG B 1 151 ? 9.992 -4.48 10.523 1 94.81 151 ARG B N 1
ATOM 2501 C CA . ARG B 1 151 ? 10.344 -5.023 11.836 1 94.81 151 ARG B CA 1
ATOM 2502 C C . ARG B 1 151 ? 9.883 -4.094 12.953 1 94.81 151 ARG B C 1
ATOM 2504 O O . ARG B 1 151 ? 9.344 -4.547 13.969 1 94.81 151 ARG B O 1
ATOM 2511 N N . LYS B 1 152 ? 10.102 -2.857 12.805 1 96.31 152 LYS B N 1
ATOM 2512 C CA . LYS B 1 152 ? 9.719 -1.889 13.828 1 96.31 152 LYS B CA 1
ATOM 2513 C C . LYS B 1 152 ? 8.203 -1.823 13.992 1 96.31 152 LYS B C 1
ATOM 2515 O O . LYS B 1 152 ? 7.691 -1.736 15.109 1 96.31 152 LYS B O 1
ATOM 2520 N N . VAL B 1 153 ? 7.516 -1.825 12.844 1 95.5 153 VAL B N 1
ATOM 2521 C CA . VAL B 1 153 ? 6.059 -1.771 12.891 1 95.5 153 VAL B CA 1
ATOM 2522 C C . VAL B 1 153 ? 5.52 -3.014 13.602 1 95.5 153 VAL B C 1
ATOM 2524 O O . VAL B 1 153 ? 4.582 -2.924 14.398 1 95.5 153 VAL B O 1
ATOM 2527 N N . GLU B 1 154 ? 6.078 -4.156 13.297 1 91.81 154 GLU B N 1
ATOM 2528 C CA . GLU B 1 154 ? 5.66 -5.398 13.945 1 91.81 154 GLU B CA 1
ATOM 2529 C C . GLU B 1 154 ? 5.832 -5.316 15.461 1 91.81 154 GLU B C 1
ATOM 2531 O O . GLU B 1 154 ? 4.957 -5.746 16.219 1 91.81 154 GLU B O 1
ATOM 2536 N N . LYS B 1 155 ? 6.926 -4.754 15.875 1 92.06 155 LYS B N 1
ATOM 2537 C CA . LYS B 1 155 ? 7.18 -4.59 17.312 1 92.06 155 LYS B CA 1
ATOM 2538 C C . LYS B 1 155 ? 6.176 -3.633 17.938 1 92.06 155 LYS B C 1
ATOM 2540 O O . LYS B 1 155 ? 5.707 -3.861 19.062 1 92.06 155 LYS B O 1
ATOM 2545 N N . ALA B 1 156 ? 5.906 -2.582 17.188 1 90.88 156 ALA B N 1
ATOM 2546 C CA . ALA B 1 156 ? 4.988 -1.567 17.703 1 90.88 156 ALA B CA 1
ATOM 2547 C C . ALA B 1 156 ? 3.568 -2.115 17.812 1 90.88 156 ALA B C 1
ATOM 2549 O O . ALA B 1 156 ? 2.828 -1.761 18.734 1 90.88 156 ALA B O 1
ATOM 2550 N N . LEU B 1 157 ? 3.141 -2.939 16.922 1 86.19 157 LEU B N 1
ATOM 2551 C CA . LEU B 1 157 ? 1.785 -3.477 16.906 1 86.19 157 LEU B CA 1
ATOM 2552 C C . LEU B 1 157 ? 1.667 -4.684 17.828 1 86.19 157 LEU B C 1
ATOM 2554 O O . LEU B 1 157 ? 0.591 -4.953 18.359 1 86.19 157 LEU B O 1
ATOM 2558 N N . ASN B 1 158 ? 2.719 -5.512 17.906 1 77.88 158 ASN B N 1
ATOM 2559 C CA . ASN B 1 158 ? 2.709 -6.648 18.828 1 77.88 158 ASN B CA 1
ATOM 2560 C C . ASN B 1 158 ? 2.93 -6.207 20.266 1 77.88 158 ASN B C 1
ATOM 2562 O O . ASN B 1 158 ? 2.502 -6.887 21.203 1 77.88 158 ASN B O 1
ATOM 2566 N N . GLY B 1 159 ? 3.891 -5.391 20.562 1 64.94 159 GLY B N 1
ATOM 2567 C CA . GLY B 1 159 ? 4.09 -4.926 21.922 1 64.94 159 GLY B CA 1
ATOM 2568 C C . GLY B 1 159 ? 2.855 -4.285 22.531 1 64.94 159 GLY B C 1
ATOM 2569 O O . GLY B 1 159 ? 2.816 -4 23.734 1 64.94 159 GLY B O 1
ATOM 2570 N N . GLN B 1 160 ? 1.992 -3.66 21.922 1 50.88 160 GLN B N 1
ATOM 2571 C CA . GLN B 1 160 ? 0.737 -3.197 22.516 1 50.88 160 GLN B CA 1
ATOM 2572 C C . GLN B 1 160 ? -0.083 -4.367 23.047 1 50.88 160 GLN B C 1
ATOM 2574 O O . GLN B 1 160 ? -0.997 -4.172 23.859 1 50.88 160 GLN B O 1
ATOM 2579 N N . ASP B 1 161 ? -0.13 -5.598 22.719 1 39.12 161 ASP B N 1
ATOM 2580 C CA . ASP B 1 161 ? -0.86 -6.707 23.328 1 39.12 161 ASP B CA 1
ATOM 2581 C C . ASP B 1 161 ? -0.178 -7.18 24.609 1 39.12 161 ASP B C 1
ATOM 2583 O O . ASP B 1 161 ? -0.632 -8.133 25.25 1 39.12 161 ASP B O 1
ATOM 2587 N N . GLY B 1 162 ? 1.058 -6.898 24.984 1 32.41 162 GLY B N 1
ATOM 2588 C CA . GLY B 1 162 ? 1.358 -7.168 26.375 1 32.41 162 GLY B CA 1
ATOM 2589 C C . GLY B 1 162 ? 0.891 -6.066 27.312 1 32.41 162 GLY B C 1
ATOM 2590 O O . GLY B 1 162 ? 0.712 -4.922 26.891 1 32.41 162 GLY B O 1
#

Foldseek 3Di:
DPPPPPPVPPPPPDPVRVVVVVVVVVVVVVVVLQVVLQVVVVVVVDGPVLLLLLLVQLDPDWDFLVRSCVVVVHDSVVSVVSLVVCVVVVQWDWDADVPGNPTTTIHGDPVNNVVNVVSVVVVVVSVCVVCPPPDPVNVVVVVVVVVVVVVVVCCVVVVVVD/DPPPPPPVPPDPPDPVRVVVVVVVVVVVVVVVLQVVLQVVVVVVVDGPVLLLLLLVQLDPDWDFLVRSCVVSVHDSVVSVVSLVVCVVVQQWDWDADVPGRPTTTIHGDPVNNVVNVVSVVVSVVSCCVVCPPPDPVNVVVVVVVVVVVVVVVCCVVVVVVD

InterPro domains:
  IPR000835 MarR-type HTH domain [PF12802] (45-103)
  IPR000835 MarR-type HTH domain [PR00598] (63-79)
  IPR000835 MarR-type HTH domain [PR00598] (80-95)
  IPR000835 MarR-type HTH domain [PR00598] (99-115)
  IPR000835 MarR-type HTH domain [PR00598] (129-149)
  IPR000835 MarR-type HTH domain [PS50995] (19-151)
  IPR000835 MarR-type HTH domain [SM00347] (39-139)
  IPR036388 Winged helix-like DNA-binding domain superfamily [G3DSA:1.10.10.10] (2-152)
  IPR036390 Winged helix DNA-binding domain superfamily [SSF46785] (19-155)